Protein AF-A0A962THE6-F1 (afdb_monomer)

Mean predicted aligned error: 6.0 Å

Secondary structure (DSSP, 8-state):
-B--HHHHHHHHHH-TTS-EEE-GGG---SHHHHHHHHHHH-EEEEE--TT--HHHHHHHHTT-SSEEEEEEEE-----BTTB-HHHHHHHS--HHHHS-SS-GGGEEEEEETTEEEEEETTEEEEEEPTTPPPPP--GGG--EEETTEEEE-SS--TT-EE-GGGHHHHHHTT--EEEEPPP--

Radius of gyration: 19.05 Å; Cα contacts (8 Å, |Δi|>4): 333; chains: 1; bounding box: 46×36×48 Å

Foldseek 3Di:
DDQDVVVLQVCCVPPVVDAAEHELLVVDQALVSVVVSCVRRVHQAYEHAPPDDLVSVLRNLVRHNHAYEYAAAFFHDPDDSQWDPPLCVQPVDTCSVVVDSAPPVQWDWDQDPQAIFIGGNNHTFEGDDVPGDDADRGNQQGFDDDDPDGRHNPHTHRGPHHNVVCVVVCVVSRRDYYDYDDRRD

Nearest PDB structu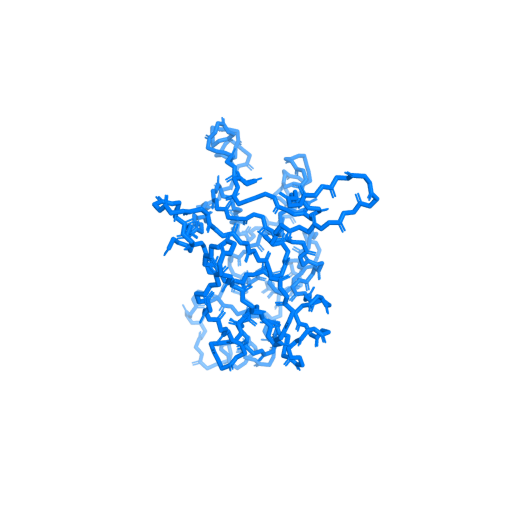res (foldseek):
  2isw-assembly1_B  TM=6.613E-01  e=1.482E-01  Giardia duodenalis
  2qiw-assembly1_B  TM=7.096E-01  e=2.651E-01  Corynebacterium glutamicum ATCC 13032
  4lsb-assembly1_A  TM=6.459E-01  e=6.139E-01  Burkholderia cenocepacia J2315
  5lhe-assembly1_A  TM=6.041E-01  e=9.650E-01  Thermococcus kodakarensis KOD1
  4aaj-assembly1_A  TM=6.117E-01  e=2.894E+00  Pyrococcus furiosus

Solvent-accessible surface area (backbone atoms only — not comparable to full-atom values): 10422 Å² total; per-residue (Å²): 111,47,54,56,66,69,60,38,44,51,42,39,73,77,38,71,84,58,83,35,26,38,30,41,59,50,50,50,85,44,28,68,54,48,47,48,45,25,74,74,36,56,34,48,29,38,34,45,56,94,84,62,51,72,70,54,51,36,56,28,46,79,60,37,95,47,38,37,27,41,73,32,33,26,64,66,70,93,47,60,65,40,43,36,68,68,27,29,70,56,66,73,40,31,34,69,82,68,74,37,65,56,51,72,90,40,52,46,79,43,85,47,102,86,30,43,31,30,20,39,56,80,43,74,22,38,74,34,55,92,90,53,86,74,59,68,54,38,78,59,56,19,34,41,73,55,96,91,48,68,72,37,60,82,73,34,56,85,74,65,33,73,41,64,87,46,43,68,57,43,51,71,58,58,48,72,44,70,42,72,46,73,76,69,106

Sequence (185 aa):
ILADPGLMQYAAQHHPQLRLHLSVQGSATSADAINFYREQFGVVRAVLPRVLSMEQVRRVIDRTPVEIEVFGFGSLCVMVEGRCALSSYVTGESPNTHGVCSPPKAVRWQETPKGLESRLNGVLIDRYAPGENAGYPTLCKGRFDVAEDTNYYAIEEPTSLNTLELLPELMKIGVRAVKIEGRQR

pLDDT: mean 88.3, std 10.56, range [41.31, 98.5]

Structure (mmCIF, N/CA/C/O backbone):
data_AF-A0A962THE6-F1
#
_entry.id   AF-A0A962THE6-F1
#
loop_
_atom_site.group_PDB
_atom_site.id
_atom_site.type_symbol
_atom_site.label_atom_id
_atom_site.label_alt_id
_atom_site.label_comp_id
_atom_site.label_asym_id
_atom_site.label_entity_id
_atom_site.label_seq_id
_atom_site.pdbx_PDB_ins_code
_atom_site.Cartn_x
_atom_site.Cartn_y
_atom_site.Cartn_z
_atom_site.occupancy
_atom_site.B_iso_or_equiv
_atom_site.auth_seq_id
_atom_site.auth_comp_id
_atom_site.auth_asym_id
_atom_site.auth_atom_id
_atom_site.pdbx_PDB_model_num
ATOM 1 N N . ILE A 1 1 ? -4.795 -9.230 8.479 1.00 93.38 1 ILE A N 1
ATOM 2 C CA . ILE A 1 1 ? -5.246 -8.086 7.648 1.00 93.38 1 ILE A CA 1
ATOM 3 C C . ILE A 1 1 ? -6.056 -8.675 6.502 1.00 93.38 1 ILE A C 1
ATOM 5 O O . ILE A 1 1 ? -5.524 -9.561 5.848 1.00 93.38 1 ILE A O 1
ATOM 9 N N . LEU A 1 2 ? -7.311 -8.269 6.308 1.00 94.69 2 LEU A N 1
ATOM 10 C CA . LEU A 1 2 ? -8.235 -8.858 5.328 1.00 94.69 2 LEU A CA 1
ATOM 11 C C . LEU A 1 2 ? -8.977 -7.764 4.549 1.00 94.69 2 LEU A C 1
ATOM 13 O O . LEU A 1 2 ? -9.111 -6.643 5.033 1.00 94.69 2 LEU A O 1
ATOM 17 N N . ALA A 1 3 ? -9.435 -8.095 3.343 1.00 91.38 3 ALA A N 1
ATOM 18 C CA . ALA A 1 3 ? -10.281 -7.232 2.510 1.00 91.38 3 ALA A CA 1
ATOM 19 C C . ALA A 1 3 ? -11.614 -7.905 2.155 1.00 91.38 3 ALA A C 1
ATOM 21 O O . ALA A 1 3 ? -12.630 -7.230 2.047 1.00 91.38 3 ALA A O 1
ATOM 22 N N . ASP A 1 4 ? -11.603 -9.232 1.992 1.00 91.88 4 ASP A N 1
ATOM 23 C CA . ASP A 1 4 ? -12.774 -10.016 1.612 1.00 91.88 4 ASP A CA 1
ATOM 24 C C . ASP A 1 4 ? -13.778 -10.145 2.779 1.00 91.88 4 ASP A C 1
ATOM 26 O O . ASP A 1 4 ? -13.403 -10.650 3.847 1.00 91.88 4 ASP A O 1
ATOM 30 N N . PRO A 1 5 ? -15.041 -9.707 2.612 1.00 94.25 5 PRO A N 1
ATOM 31 C CA . PRO A 1 5 ? -16.058 -9.795 3.660 1.00 94.25 5 PRO A CA 1
ATOM 32 C C . PRO A 1 5 ? -16.396 -11.225 4.092 1.00 94.25 5 PRO A C 1
ATOM 34 O O . PRO A 1 5 ? -16.688 -11.437 5.265 1.00 94.25 5 PRO A O 1
ATOM 37 N N . GLY A 1 6 ? -16.329 -12.206 3.186 1.00 96.12 6 GLY A N 1
ATOM 38 C CA . GLY A 1 6 ? -16.582 -13.611 3.510 1.00 96.12 6 GLY A CA 1
ATOM 39 C C . GLY A 1 6 ? -15.508 -14.176 4.438 1.00 96.12 6 GLY A C 1
ATOM 40 O O . GLY A 1 6 ? -15.823 -14.794 5.455 1.00 96.12 6 GLY A O 1
ATOM 41 N N . LEU A 1 7 ? -14.236 -13.882 4.159 1.00 95.44 7 LEU A N 1
ATOM 42 C CA . LEU A 1 7 ? -13.123 -14.234 5.045 1.00 95.44 7 LEU A CA 1
ATOM 43 C C . LEU A 1 7 ? -13.178 -13.477 6.373 1.00 95.44 7 LEU A C 1
ATOM 45 O O . LEU A 1 7 ? -12.873 -14.057 7.415 1.00 95.44 7 LEU A O 1
ATOM 49 N N . MET A 1 8 ? -13.573 -12.200 6.362 1.00 96.94 8 MET A N 1
ATOM 50 C CA . MET A 1 8 ? -13.763 -11.433 7.597 1.00 96.94 8 MET A CA 1
ATOM 51 C C . MET A 1 8 ? -14.886 -12.017 8.455 1.00 96.94 8 MET A C 1
ATOM 53 O O . MET A 1 8 ? -14.691 -12.192 9.655 1.00 96.94 8 MET A O 1
ATOM 57 N N . GLN A 1 9 ? -16.017 -12.387 7.852 1.00 97.56 9 GLN A N 1
ATOM 58 C CA . GLN A 1 9 ? -17.118 -13.051 8.547 1.00 97.56 9 GLN A CA 1
ATOM 59 C C . GLN A 1 9 ? -16.684 -14.401 9.123 1.00 97.56 9 GLN A C 1
ATOM 61 O O . GLN A 1 9 ? -16.912 -14.663 10.304 1.00 97.56 9 GLN A O 1
ATOM 66 N N . TYR A 1 10 ? -16.017 -15.234 8.320 1.00 98.12 10 TYR A N 1
ATOM 67 C CA . TYR A 1 10 ? -15.487 -16.517 8.774 1.00 98.12 10 TYR A CA 1
ATOM 68 C C . TYR A 1 10 ? -14.563 -16.337 9.984 1.00 98.12 10 TYR A C 1
ATOM 70 O O . TYR A 1 10 ? -14.734 -17.014 10.999 1.00 98.12 10 TYR A O 1
ATOM 78 N N . ALA A 1 11 ? -13.618 -15.395 9.900 1.00 97.88 11 ALA A N 1
ATOM 79 C CA . ALA A 1 11 ? -12.673 -15.119 10.971 1.00 97.88 11 ALA A CA 1
ATOM 80 C C . ALA A 1 11 ? -13.364 -14.586 12.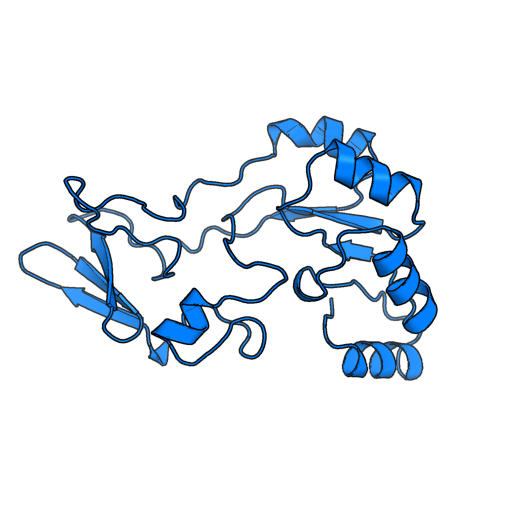233 1.00 97.88 11 ALA A C 1
ATOM 82 O O . ALA A 1 11 ? -13.037 -15.034 13.328 1.00 97.88 11 ALA A O 1
ATOM 83 N N . ALA A 1 12 ? -14.346 -13.695 12.090 1.00 96.81 12 ALA A N 1
ATOM 84 C CA . ALA A 1 12 ? -15.119 -13.174 13.215 1.00 96.81 12 ALA A CA 1
ATOM 85 C C . ALA A 1 12 ? -15.904 -14.281 13.945 1.00 96.81 12 ALA A C 1
ATOM 87 O O . ALA A 1 12 ? -15.995 -14.263 15.170 1.00 96.81 12 ALA A O 1
ATOM 88 N N . GLN A 1 13 ? -16.433 -15.266 13.210 1.00 97.50 13 GLN A N 1
ATOM 89 C CA . GLN A 1 13 ? -17.209 -16.377 13.773 1.00 97.50 13 GLN A CA 1
ATOM 90 C C . GLN A 1 13 ? -16.336 -17.466 14.413 1.00 97.50 13 GLN A C 1
ATOM 92 O O . GLN A 1 13 ? -16.666 -17.965 15.486 1.00 97.50 13 GLN A O 1
ATOM 97 N N . HIS A 1 14 ? -15.228 -17.841 13.769 1.00 98.12 14 HIS A N 1
ATOM 98 C CA . HIS A 1 14 ? -14.411 -18.991 14.184 1.00 98.12 14 HIS A CA 1
ATOM 99 C C . HIS A 1 14 ? -13.207 -18.599 15.047 1.00 98.12 14 HIS A C 1
ATOM 101 O O . HIS A 1 14 ? -12.672 -19.422 15.788 1.00 98.12 14 HIS A O 1
ATOM 107 N N . HIS A 1 15 ? -12.776 -17.340 14.971 1.00 97.31 15 HIS A N 1
ATOM 108 C CA . HIS A 1 15 ? -11.606 -16.822 15.673 1.00 97.31 15 HIS A CA 1
ATOM 109 C C . HIS A 1 15 ? -11.909 -15.455 16.316 1.00 97.31 15 HIS A C 1
ATOM 111 O O . HIS A 1 15 ? -11.250 -14.468 15.992 1.00 97.31 15 HIS A O 1
ATOM 117 N N . PRO A 1 16 ? -12.859 -15.362 17.267 1.00 94.12 16 PRO A N 1
ATOM 118 C CA . PRO A 1 16 ? -13.343 -14.082 17.805 1.00 94.12 16 PRO A CA 1
ATOM 119 C C . PRO A 1 16 ? -12.279 -13.255 18.548 1.00 94.12 16 PRO A C 1
ATOM 121 O O . PRO A 1 16 ? -12.450 -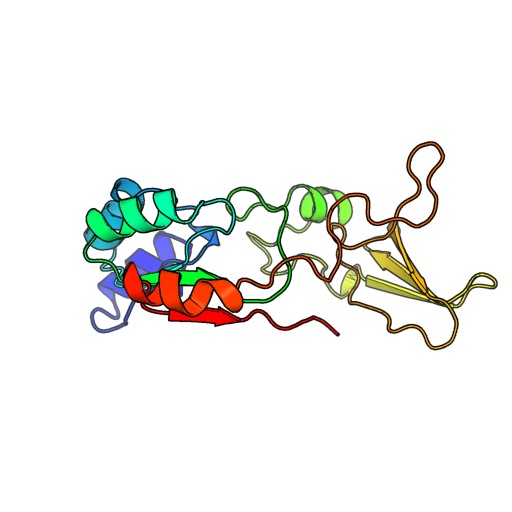12.058 18.749 1.00 94.12 16 PRO A O 1
ATOM 124 N N . GLN A 1 17 ? -11.173 -13.877 18.966 1.00 96.06 17 GLN A N 1
ATOM 125 C CA . GLN A 1 17 ? -10.043 -13.185 19.599 1.00 96.06 17 GLN A CA 1
ATOM 126 C C . GLN A 1 17 ? -9.015 -12.656 18.584 1.00 96.06 17 GLN A C 1
ATOM 128 O O . GLN A 1 17 ? -8.078 -11.948 18.960 1.00 96.06 17 GLN A O 1
ATOM 133 N N . LEU A 1 18 ? -9.151 -13.005 17.299 1.00 96.69 18 LEU A N 1
ATOM 134 C CA . LEU A 1 18 ? -8.242 -12.549 16.258 1.00 96.69 18 LEU A CA 1
ATOM 135 C C . LEU A 1 18 ? -8.411 -11.043 16.053 1.00 96.69 18 LEU A C 1
ATOM 137 O O . LEU A 1 18 ? -9.493 -10.554 15.737 1.00 96.69 18 LEU A O 1
ATOM 141 N N . ARG A 1 19 ? -7.313 -10.294 16.170 1.00 96.94 19 ARG A N 1
ATOM 142 C CA . ARG A 1 19 ? -7.303 -8.859 15.871 1.00 96.94 19 ARG A CA 1
ATOM 143 C C . ARG A 1 19 ? -7.441 -8.631 14.368 1.00 96.94 19 ARG A C 1
ATOM 145 O O . ARG A 1 19 ? -6.462 -8.675 13.621 1.00 96.94 19 ARG A O 1
ATOM 152 N N . LEU A 1 20 ? -8.666 -8.385 13.919 1.00 97.81 20 LEU A N 1
ATOM 153 C CA . LEU A 1 20 ? -8.965 -8.155 12.513 1.00 97.81 20 LEU A CA 1
ATOM 154 C C . LEU A 1 20 ? -8.612 -6.729 12.094 1.00 97.81 20 LEU A C 1
ATOM 156 O O . LEU A 1 20 ? -9.038 -5.745 12.694 1.00 97.81 20 LEU A O 1
ATOM 160 N N . HIS A 1 21 ? -7.792 -6.630 11.054 1.00 97.88 21 HIS A N 1
ATOM 161 C CA . HIS A 1 21 ? -7.348 -5.368 10.474 1.00 97.88 21 HIS A CA 1
ATOM 162 C C . HIS A 1 21 ? -7.880 -5.278 9.040 1.00 97.88 21 HIS A C 1
ATOM 164 O O . HIS A 1 21 ? -7.638 -6.199 8.252 1.00 97.88 21 HIS A O 1
ATOM 170 N N . LEU A 1 22 ? -8.552 -4.186 8.692 1.00 96.81 22 LEU A N 1
ATOM 171 C CA . LEU A 1 22 ? -9.046 -3.919 7.348 1.00 96.81 22 LEU A CA 1
ATOM 172 C C . LEU A 1 22 ? -7.894 -3.481 6.437 1.00 96.81 22 LEU A C 1
ATOM 174 O O . LEU A 1 22 ? -7.180 -2.518 6.720 1.00 96.81 22 LEU A O 1
ATOM 178 N N . SER A 1 23 ? -7.711 -4.221 5.347 1.00 93.19 23 SER A N 1
ATOM 179 C CA . SER A 1 23 ? -6.751 -3.922 4.286 1.00 93.19 23 SER A CA 1
ATOM 180 C C . SER A 1 23 ? -7.139 -2.645 3.547 1.00 93.19 23 SER A C 1
ATOM 182 O O . SER A 1 23 ? -8.320 -2.379 3.339 1.00 93.19 23 SER A O 1
ATOM 184 N N . VAL A 1 24 ? -6.142 -1.937 3.014 1.00 89.19 24 VAL A N 1
ATOM 185 C CA . VAL A 1 24 ? -6.349 -0.822 2.075 1.00 89.19 24 VAL A CA 1
ATOM 186 C C . VAL A 1 24 ? -7.177 -1.232 0.845 1.00 89.19 24 VAL A C 1
ATOM 188 O O . VAL A 1 24 ? -7.865 -0.404 0.259 1.00 89.19 24 VAL A O 1
ATOM 191 N N . GLN A 1 25 ? -7.168 -2.523 0.486 1.00 85.88 25 GLN A N 1
ATOM 192 C CA . GLN A 1 25 ? -7.996 -3.089 -0.588 1.00 85.88 25 GLN A CA 1
ATOM 193 C C . GLN A 1 25 ? -9.503 -3.087 -0.275 1.00 85.88 25 GLN A C 1
ATOM 195 O O . GLN A 1 25 ? -10.303 -3.251 -1.188 1.00 85.88 25 GLN A O 1
ATOM 200 N N . GLY A 1 26 ? -9.893 -2.911 0.992 1.00 88.50 26 GLY A N 1
ATOM 201 C CA . GLY A 1 26 ? -11.290 -2.723 1.392 1.00 88.50 26 GLY A CA 1
ATOM 202 C C . GLY A 1 26 ? -11.830 -1.320 1.093 1.00 88.50 26 GLY A C 1
ATOM 203 O O . GLY A 1 26 ? -13.025 -1.090 1.261 1.00 88.50 26 GLY A O 1
ATOM 204 N N . SER A 1 27 ? -10.966 -0.390 0.663 1.00 87.25 27 SER A N 1
ATOM 205 C CA . SER A 1 27 ? -11.330 0.932 0.124 1.00 87.25 27 SER A CA 1
ATOM 206 C C . SER A 1 27 ? -12.193 1.797 1.044 1.00 87.25 27 SER A C 1
ATOM 208 O O . SER A 1 27 ? -12.923 2.677 0.596 1.00 87.25 27 SER A O 1
ATOM 210 N N . ALA A 1 28 ? -12.082 1.582 2.355 1.00 92.25 28 ALA A N 1
ATOM 211 C CA . ALA A 1 28 ? -12.769 2.382 3.353 1.00 92.25 28 ALA A CA 1
ATOM 212 C C . ALA A 1 28 ? -12.022 3.707 3.575 1.00 92.25 28 ALA A C 1
ATOM 214 O O . ALA A 1 28 ? -10.967 3.749 4.206 1.00 92.25 28 ALA A O 1
ATOM 215 N N . THR A 1 29 ? -12.575 4.792 3.035 1.00 92.88 29 THR A N 1
ATOM 216 C CA . THR A 1 29 ? -12.012 6.154 3.110 1.00 92.88 29 THR A CA 1
ATOM 217 C C . THR A 1 29 ? -12.771 7.072 4.072 1.00 92.88 29 THR A C 1
ATOM 219 O O . THR A 1 29 ? -12.373 8.216 4.276 1.00 92.88 29 THR A O 1
ATOM 222 N N . SER A 1 30 ? -13.856 6.587 4.681 1.00 95.81 30 SER A N 1
ATOM 223 C CA . SER A 1 30 ? -14.681 7.337 5.629 1.00 95.81 30 SER A CA 1
ATOM 224 C C . SER A 1 30 ? -14.846 6.582 6.946 1.00 95.81 30 SER A C 1
ATOM 226 O O . SER A 1 30 ? -14.812 5.350 6.986 1.00 95.81 30 SER A O 1
ATOM 228 N N . ALA A 1 31 ? -15.072 7.328 8.029 1.00 97.56 31 ALA A N 1
ATOM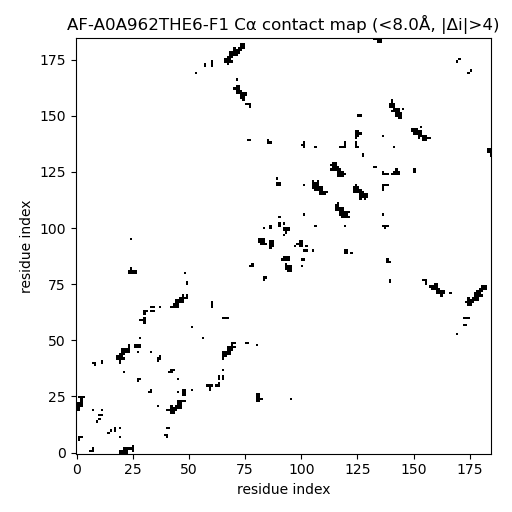 229 C CA . ALA A 1 31 ? -15.368 6.742 9.334 1.00 97.56 31 ALA A CA 1
ATOM 230 C C . ALA A 1 31 ? -16.620 5.854 9.294 1.00 97.56 31 ALA A C 1
ATOM 232 O O . ALA A 1 31 ? -16.636 4.810 9.933 1.00 97.56 31 ALA A O 1
ATOM 233 N N . ASP A 1 32 ? -17.631 6.222 8.503 1.00 97.94 32 ASP A N 1
ATOM 234 C CA . ASP A 1 32 ? -18.879 5.461 8.393 1.00 97.94 32 ASP A CA 1
ATOM 235 C C . ASP A 1 32 ? -18.629 4.073 7.773 1.00 97.94 32 ASP A C 1
ATOM 237 O O . ASP A 1 32 ? -19.100 3.065 8.297 1.00 97.94 32 ASP A O 1
ATOM 241 N N . ALA A 1 33 ? -17.795 3.992 6.728 1.00 96.62 33 ALA A N 1
ATOM 242 C CA . ALA A 1 33 ? -17.410 2.710 6.139 1.00 96.62 33 ALA A CA 1
ATOM 243 C C . ALA A 1 33 ? -16.563 1.868 7.108 1.00 96.62 33 ALA A C 1
ATOM 245 O O . ALA A 1 33 ? -16.762 0.663 7.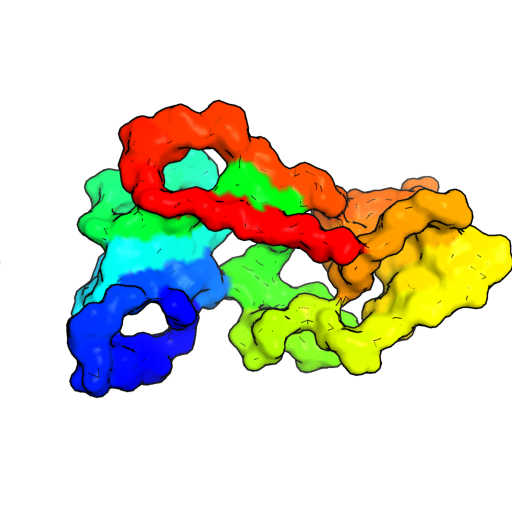232 1.00 96.62 33 ALA A O 1
ATOM 246 N N . ILE A 1 34 ? -15.634 2.494 7.834 1.00 98.06 34 ILE A N 1
ATOM 247 C CA . ILE A 1 34 ? -14.788 1.807 8.823 1.00 98.06 34 ILE A CA 1
ATOM 248 C C . ILE A 1 34 ? -15.627 1.273 9.993 1.00 98.06 34 ILE A C 1
ATOM 250 O O . ILE A 1 34 ? -15.438 0.131 10.416 1.00 98.06 34 ILE A O 1
ATOM 254 N N . ASN A 1 35 ? -16.579 2.066 10.488 1.00 98.44 35 ASN A N 1
ATOM 255 C CA . ASN A 1 35 ? -17.486 1.674 11.564 1.00 98.44 35 ASN A CA 1
ATOM 256 C C . ASN A 1 35 ? -18.391 0.514 11.136 1.00 98.44 35 ASN A C 1
ATOM 258 O O . ASN A 1 35 ? -18.579 -0.409 11.923 1.00 98.44 35 ASN A O 1
ATOM 262 N N . PHE A 1 36 ? -18.833 0.480 9.875 1.00 98.00 36 PHE A N 1
ATOM 263 C CA . PHE A 1 36 ? -19.522 -0.687 9.324 1.00 98.00 36 PHE A CA 1
ATOM 264 C C . PHE A 1 36 ? -18.669 -1.962 9.440 1.00 98.00 36 PHE A C 1
ATOM 266 O O . PHE A 1 36 ? -19.128 -2.962 9.988 1.00 98.00 36 PHE A O 1
ATOM 273 N N . TYR A 1 37 ? -17.399 -1.937 9.013 1.00 98.06 37 TYR A N 1
ATOM 274 C CA . TYR A 1 37 ? -16.520 -3.110 9.145 1.00 98.06 37 TYR A CA 1
ATOM 275 C C . TYR A 1 37 ? -16.259 -3.503 10.608 1.00 98.06 37 TYR A C 1
ATOM 277 O O . TYR A 1 37 ? -16.155 -4.692 10.925 1.00 98.06 37 TYR A O 1
ATOM 285 N N . ARG A 1 38 ? -16.173 -2.525 11.515 1.00 97.94 38 ARG A N 1
ATOM 286 C CA . ARG A 1 38 ? -16.090 -2.779 12.959 1.00 97.94 38 ARG A CA 1
ATOM 287 C C . ARG A 1 38 ? -17.335 -3.500 13.469 1.00 97.94 38 ARG A C 1
ATOM 289 O O . ARG A 1 38 ? -17.203 -4.486 14.182 1.00 97.94 38 ARG A O 1
ATOM 296 N N . GLU A 1 39 ? -18.520 -3.005 13.138 1.00 97.94 39 GLU A N 1
ATOM 297 C CA . GLU A 1 39 ? -19.793 -3.537 13.632 1.00 97.94 39 GLU A CA 1
ATOM 298 C C . GLU A 1 39 ? -20.093 -4.929 13.079 1.00 97.94 39 GLU A C 1
ATOM 300 O O . GLU A 1 39 ? -20.550 -5.793 13.821 1.00 97.94 39 GLU A O 1
ATOM 305 N N . GLN A 1 40 ? -19.801 -5.162 11.798 1.00 97.19 40 GLN A N 1
ATOM 306 C CA . GLN A 1 40 ? -20.105 -6.433 11.141 1.00 97.19 40 GLN A CA 1
ATOM 307 C C . GLN A 1 40 ? -19.069 -7.525 11.419 1.00 97.19 40 GLN A C 1
ATOM 309 O O . GLN A 1 40 ? -19.423 -8.701 11.486 1.00 97.19 40 GLN A O 1
ATOM 314 N N . PHE A 1 41 ? -17.792 -7.159 11.565 1.00 97.56 41 PHE A N 1
ATOM 315 C CA . PHE A 1 41 ? -16.700 -8.138 11.607 1.00 97.56 41 PHE A CA 1
ATOM 316 C C . PHE A 1 41 ? -15.752 -7.974 12.795 1.00 97.56 41 PHE A C 1
ATOM 318 O O . PHE A 1 41 ? -14.800 -8.737 12.912 1.00 97.56 41 PHE A O 1
ATOM 325 N N . GLY A 1 42 ? -15.951 -6.985 13.667 1.00 97.38 42 GLY A N 1
ATOM 326 C CA . GLY A 1 42 ? -15.044 -6.741 14.790 1.00 97.38 42 GLY A CA 1
ATOM 327 C C . GLY A 1 42 ? -13.677 -6.197 14.365 1.00 97.38 42 GLY A C 1
ATOM 328 O O . GLY A 1 42 ? -12.683 -6.431 15.051 1.00 97.38 42 GLY A O 1
ATOM 329 N N . VAL A 1 43 ? -13.595 -5.485 13.233 1.00 98.19 43 VAL A N 1
ATOM 330 C CA . VAL A 1 43 ? -12.351 -4.822 12.809 1.00 98.19 43 VAL A CA 1
ATOM 331 C C . VAL A 1 43 ? -11.874 -3.837 13.881 1.00 98.19 43 VAL A C 1
ATOM 333 O O . VAL A 1 43 ? -12.617 -2.954 14.309 1.00 98.19 43 VAL A O 1
ATOM 336 N N . VAL A 1 44 ? -10.605 -3.970 14.276 1.00 98.12 44 VAL A N 1
ATOM 337 C CA . VAL A 1 44 ? -9.954 -3.141 15.307 1.00 98.12 44 VAL A CA 1
ATOM 338 C C . VAL A 1 44 ? -8.942 -2.147 14.743 1.00 98.12 44 VAL A C 1
ATOM 340 O O . VAL A 1 44 ? -8.585 -1.194 15.431 1.00 98.12 44 VAL A O 1
ATOM 343 N N . ARG A 1 45 ? -8.496 -2.336 13.494 1.00 98.25 45 ARG A N 1
ATOM 344 C CA . ARG A 1 45 ? -7.609 -1.402 12.785 1.00 98.25 45 ARG A CA 1
ATOM 345 C C . ARG A 1 45 ? -7.971 -1.297 11.309 1.00 98.25 45 ARG A C 1
ATOM 347 O O . ARG A 1 45 ? -8.277 -2.316 10.703 1.00 98.25 45 ARG A O 1
ATOM 354 N N . ALA A 1 46 ? -7.862 -0.119 10.709 1.00 97.62 46 ALA A N 1
ATOM 355 C CA . ALA A 1 46 ? -8.014 0.079 9.271 1.00 97.62 46 ALA A CA 1
ATOM 356 C C . ALA A 1 46 ? -6.772 0.741 8.665 1.00 97.62 46 ALA A C 1
ATOM 358 O O . ALA A 1 46 ? -6.254 1.719 9.204 1.00 97.62 46 ALA A O 1
ATOM 359 N N . VAL A 1 47 ? -6.303 0.202 7.535 1.00 95.19 47 VAL A N 1
ATOM 360 C CA . VAL A 1 47 ? -5.226 0.803 6.737 1.00 95.19 47 VAL A CA 1
ATOM 361 C C . VAL A 1 47 ? -5.847 1.743 5.706 1.00 95.19 47 VAL A C 1
ATOM 363 O O . VAL A 1 47 ? -6.522 1.284 4.784 1.00 95.19 47 VAL A O 1
ATOM 366 N N . LEU A 1 48 ? -5.621 3.050 5.846 1.00 93.31 48 LEU A N 1
ATOM 367 C CA . LEU A 1 48 ? -6.201 4.042 4.942 1.00 93.31 48 LEU A CA 1
ATOM 368 C C . LEU A 1 48 ? -5.490 4.076 3.577 1.00 93.31 48 LEU A C 1
ATOM 370 O O . LEU A 1 48 ? -4.262 3.933 3.506 1.00 93.31 48 LEU A O 1
ATOM 374 N N . PRO A 1 49 ? -6.234 4.313 2.481 1.00 87.19 49 PRO A N 1
ATOM 375 C CA . PRO A 1 49 ? -5.645 4.601 1.178 1.00 87.19 49 PRO A CA 1
ATOM 376 C C . PRO A 1 49 ? -4.822 5.894 1.172 1.00 87.19 49 PRO A C 1
ATOM 378 O O . PRO A 1 49 ? -5.112 6.846 1.891 1.00 87.19 49 PRO A O 1
ATOM 381 N N . ARG A 1 50 ? -3.827 5.960 0.282 1.00 82.00 50 ARG A N 1
ATOM 382 C CA . ARG A 1 50 ? -2.879 7.089 0.148 1.00 82.00 50 ARG A CA 1
ATOM 383 C C . ARG A 1 50 ? -3.457 8.321 -0.562 1.00 82.00 50 ARG A C 1
ATOM 385 O O . ARG A 1 50 ? -2.708 9.207 -0.945 1.00 82.00 50 ARG A O 1
ATOM 392 N N . VAL A 1 51 ? -4.771 8.356 -0.771 1.00 82.19 51 VAL A N 1
ATOM 393 C CA . VAL A 1 51 ? -5.476 9.458 -1.449 1.00 82.19 51 VAL A CA 1
ATOM 394 C C . VAL A 1 51 ? -6.099 10.450 -0.463 1.00 82.19 51 VAL A C 1
ATOM 396 O O . VAL A 1 51 ? -6.667 11.452 -0.885 1.00 82.19 51 VAL A O 1
ATOM 399 N N . LEU A 1 52 ? -6.019 10.168 0.843 1.00 88.81 52 LEU A N 1
ATOM 400 C CA . LEU A 1 52 ? -6.531 11.050 1.886 1.00 88.81 52 LEU A CA 1
ATOM 401 C C . LEU A 1 52 ? -5.472 12.080 2.288 1.00 88.81 52 LEU A C 1
ATOM 403 O O . LEU A 1 52 ? -4.323 11.734 2.556 1.00 88.81 52 LEU A O 1
ATOM 407 N N . SER A 1 53 ? -5.889 13.339 2.402 1.00 91.75 53 SER A N 1
ATOM 408 C CA . SER A 1 53 ? -5.099 14.397 3.031 1.00 91.75 53 SER A CA 1
ATOM 409 C C . SER A 1 53 ? -5.045 14.232 4.554 1.00 91.75 53 SER A C 1
ATOM 411 O O . SER A 1 53 ? -5.895 13.570 5.152 1.00 91.75 53 SER A O 1
ATOM 413 N N . MET A 1 54 ? -4.088 14.897 5.208 1.00 92.00 54 MET A N 1
ATOM 414 C CA . MET A 1 54 ? -3.958 14.899 6.674 1.00 92.00 54 MET A CA 1
ATOM 415 C C . MET A 1 54 ? -5.253 15.303 7.393 1.00 92.00 54 MET A C 1
ATOM 417 O O . MET A 1 54 ? -5.661 14.657 8.356 1.00 92.00 54 MET A O 1
ATOM 421 N N . GLU A 1 55 ? -5.955 16.318 6.885 1.00 94.50 55 GLU A N 1
ATOM 422 C CA . GLU A 1 55 ? -7.235 16.760 7.448 1.00 94.50 55 GLU A CA 1
ATOM 423 C C . GLU A 1 55 ? -8.338 15.701 7.274 1.00 94.50 55 GLU A C 1
ATOM 425 O O . GLU A 1 55 ? -9.164 15.514 8.167 1.00 94.50 55 GLU A O 1
ATOM 430 N N . GLN A 1 56 ? -8.349 14.962 6.159 1.00 95.56 56 GLN A N 1
ATOM 431 C CA . GLN A 1 56 ? -9.280 13.843 5.976 1.00 95.56 56 GLN A CA 1
ATOM 432 C C . GLN A 1 56 ? -8.960 12.687 6.929 1.00 95.56 56 GLN A C 1
ATOM 434 O O . GLN A 1 56 ? -9.880 12.140 7.535 1.00 95.56 56 GLN A O 1
ATOM 439 N N . VAL A 1 57 ? -7.678 12.355 7.118 1.00 96.25 57 VAL A N 1
ATOM 440 C CA . VAL A 1 57 ? -7.242 11.342 8.095 1.00 96.25 57 VAL A CA 1
ATOM 441 C C . VAL A 1 57 ? -7.681 11.736 9.506 1.00 96.25 57 VAL A C 1
ATOM 443 O O . VAL A 1 57 ? -8.280 10.919 10.204 1.00 96.25 57 VAL A O 1
ATOM 446 N N . ARG A 1 58 ? -7.474 12.998 9.903 1.00 96.75 58 ARG A N 1
ATOM 447 C CA . ARG A 1 58 ? -7.917 13.523 11.203 1.00 96.75 58 ARG A CA 1
ATOM 448 C C . ARG A 1 58 ? -9.425 13.357 11.400 1.00 96.75 58 ARG A C 1
ATOM 450 O O . ARG A 1 58 ? -9.851 12.806 12.408 1.00 96.75 58 ARG A O 1
ATOM 457 N N . ARG A 1 59 ? -10.238 13.740 10.408 1.00 96.94 59 ARG A N 1
ATOM 458 C CA . ARG A 1 59 ? -11.707 13.582 10.462 1.00 96.94 59 ARG A CA 1
ATOM 459 C C . ARG A 1 59 ? -12.157 12.133 10.595 1.00 96.94 59 ARG A C 1
ATOM 461 O O . ARG A 1 59 ? -13.193 11.883 11.207 1.00 96.94 59 ARG A O 1
ATOM 468 N N . VAL A 1 60 ? -11.430 11.195 9.986 1.00 97.69 60 VAL A N 1
ATOM 469 C CA . VAL A 1 60 ? -11.703 9.766 10.154 1.00 97.69 60 VAL A CA 1
ATOM 470 C C . VAL A 1 60 ? -11.429 9.355 11.597 1.00 97.69 60 VAL A C 1
ATOM 472 O O . VAL A 1 60 ? -12.324 8.794 12.225 1.00 97.69 60 VAL A O 1
ATOM 475 N N . ILE A 1 61 ? -10.245 9.681 12.126 1.00 98.00 61 ILE A N 1
ATOM 476 C CA . ILE A 1 61 ? -9.836 9.341 13.499 1.00 98.00 61 ILE A CA 1
ATOM 477 C C . ILE A 1 61 ? -10.818 9.916 14.527 1.00 98.00 61 ILE A C 1
ATOM 479 O O . ILE A 1 61 ? -11.253 9.194 15.420 1.00 98.00 61 ILE A O 1
ATOM 483 N N . ASP A 1 62 ? -11.243 11.170 14.362 1.00 97.69 62 ASP A N 1
ATOM 484 C CA . ASP A 1 62 ? -12.178 11.843 15.276 1.00 97.69 62 ASP A CA 1
ATOM 485 C C . ASP A 1 62 ? -13.565 11.159 15.339 1.00 97.69 62 ASP A C 1
ATOM 487 O O . ASP A 1 62 ? -14.342 11.407 16.261 1.00 97.69 62 ASP A O 1
ATOM 491 N N . ARG A 1 63 ? -13.904 10.304 14.361 1.00 98.12 63 ARG A N 1
ATOM 492 C CA . ARG A 1 63 ? -15.239 9.702 14.185 1.00 98.12 63 ARG A CA 1
ATOM 493 C C . ARG A 1 63 ? -15.259 8.172 14.248 1.00 98.12 63 ARG A C 1
ATOM 495 O O . ARG A 1 63 ? -16.306 7.568 13.996 1.00 98.12 63 ARG A O 1
ATOM 502 N N . THR A 1 64 ? -14.142 7.523 14.570 1.00 98.00 64 THR A N 1
ATOM 503 C CA . THR A 1 64 ? -14.091 6.064 14.721 1.00 98.00 64 THR A CA 1
ATOM 504 C C . THR A 1 64 ? -13.221 5.645 15.905 1.00 98.00 64 THR A C 1
ATOM 506 O O . THR A 1 64 ? -12.142 6.197 16.102 1.00 98.00 64 THR A O 1
ATOM 509 N N . PRO A 1 65 ? -13.637 4.638 16.694 1.00 97.38 65 PRO A N 1
ATOM 510 C CA . PRO A 1 65 ? -12.766 4.039 17.702 1.00 97.38 65 PRO A CA 1
ATOM 511 C C . PRO A 1 65 ? -11.746 3.053 17.099 1.00 97.38 65 PRO A C 1
ATOM 513 O O . PRO A 1 65 ? -10.925 2.509 17.834 1.00 97.38 65 PRO A O 1
ATOM 516 N N . VAL A 1 66 ? -11.820 2.763 15.794 1.00 98.44 66 VAL A N 1
ATOM 517 C CA . VAL A 1 66 ? -10.909 1.845 15.098 1.00 98.44 66 VAL A CA 1
ATOM 518 C C . VAL A 1 66 ? -9.526 2.481 14.968 1.00 98.44 66 VAL A C 1
ATOM 520 O O . VAL A 1 66 ? -9.393 3.640 14.583 1.00 98.44 66 VAL A O 1
ATOM 523 N N . GLU A 1 67 ? -8.472 1.717 15.256 1.00 98.50 67 GLU A N 1
ATOM 524 C CA . GLU A 1 67 ? -7.099 2.186 15.083 1.00 98.50 67 GLU A CA 1
ATOM 525 C C . GLU A 1 67 ? -6.831 2.522 13.608 1.00 98.50 67 GLU A C 1
ATOM 527 O O . GLU A 1 67 ? -7.131 1.729 12.716 1.00 98.50 67 GLU A O 1
ATOM 532 N N . ILE A 1 68 ? -6.215 3.670 13.335 1.00 98.12 68 ILE A N 1
ATOM 533 C CA . ILE A 1 68 ? -5.871 4.067 11.968 1.00 98.12 68 ILE A CA 1
ATOM 534 C C . ILE A 1 68 ? -4.389 3.816 11.694 1.00 98.12 68 ILE A C 1
ATOM 536 O O . ILE A 1 68 ? -3.516 4.240 12.456 1.00 98.12 68 ILE A O 1
ATOM 540 N N . GLU A 1 69 ? -4.121 3.123 10.588 1.00 96.19 69 GLU A N 1
ATOM 541 C CA . GLU A 1 69 ? -2.797 2.906 10.009 1.00 96.19 69 GLU A CA 1
ATOM 542 C C . GLU A 1 69 ? -2.692 3.637 8.668 1.00 96.19 69 GLU A C 1
ATOM 544 O O . GLU A 1 69 ? -3.602 3.565 7.841 1.00 96.19 69 GLU A O 1
ATOM 549 N N . VAL A 1 70 ? -1.578 4.331 8.438 1.00 93.50 70 VAL A N 1
ATOM 550 C CA . VAL A 1 70 ? -1.306 5.050 7.180 1.00 93.50 70 VAL A CA 1
ATOM 551 C C . VAL A 1 70 ? 0.030 4.615 6.594 1.00 93.50 70 VAL A C 1
ATOM 553 O O . VAL A 1 70 ? 0.851 4.014 7.282 1.00 93.50 70 VAL A O 1
ATOM 556 N N . PHE A 1 71 ? 0.289 4.947 5.335 1.00 88.44 71 PHE A N 1
ATOM 557 C CA . PHE A 1 71 ? 1.594 4.713 4.721 1.00 88.44 71 PHE A CA 1
ATOM 558 C C . PHE A 1 71 ? 2.546 5.871 5.004 1.00 88.44 71 PHE A C 1
ATOM 560 O O . PHE A 1 71 ? 2.203 7.016 4.738 1.00 88.44 71 PHE A O 1
ATOM 567 N N . GLY A 1 72 ? 3.731 5.551 5.527 1.00 83.12 72 GLY A N 1
ATOM 568 C CA . GLY A 1 72 ? 4.767 6.533 5.865 1.00 83.12 72 GLY A CA 1
ATOM 569 C C . GLY A 1 72 ? 5.882 6.653 4.833 1.00 83.12 72 GLY A C 1
ATOM 570 O O . GLY A 1 72 ? 6.538 7.684 4.712 1.00 83.12 72 GLY A O 1
ATOM 571 N N . PHE A 1 73 ? 6.137 5.559 4.120 1.00 79.06 73 PHE A N 1
ATOM 572 C CA . PHE A 1 73 ? 7.233 5.448 3.172 1.00 79.06 73 PHE A CA 1
ATOM 573 C C . PHE A 1 73 ? 6.966 4.300 2.204 1.00 79.06 73 PHE A C 1
ATOM 575 O O . PHE A 1 73 ? 6.388 3.282 2.597 1.00 79.06 73 PHE A O 1
ATOM 582 N N . GLY A 1 74 ? 7.418 4.445 0.963 1.00 73.75 74 GLY A N 1
ATOM 583 C CA . GLY A 1 74 ? 7.371 3.393 -0.047 1.00 73.75 74 GLY A CA 1
ATOM 584 C C . GLY A 1 74 ? 6.925 3.920 -1.399 1.00 73.75 74 GLY A C 1
ATOM 585 O O . GLY A 1 74 ? 6.925 5.124 -1.634 1.00 73.75 74 GLY A O 1
ATOM 586 N N . SER A 1 75 ? 6.550 3.024 -2.305 1.00 64.12 75 SER A N 1
ATOM 587 C CA . SER A 1 75 ? 5.964 3.461 -3.569 1.00 64.12 75 SER A CA 1
ATOM 588 C C . SER A 1 75 ? 4.545 3.972 -3.370 1.00 64.12 75 SER A C 1
ATOM 590 O O . SER A 1 75 ? 3.764 3.358 -2.632 1.00 64.12 75 SER A O 1
ATOM 592 N N . LEU A 1 76 ? 4.186 5.042 -4.080 1.00 69.56 76 LEU A N 1
ATOM 593 C CA . LEU A 1 76 ? 2.782 5.336 -4.307 1.00 69.56 76 LEU A CA 1
ATOM 594 C C . LEU A 1 76 ? 2.187 4.193 -5.142 1.00 69.56 76 LEU A C 1
ATOM 596 O O . LEU A 1 76 ? 2.837 3.239 -5.574 1.00 69.56 76 LEU A O 1
ATOM 600 N N . CYS A 1 77 ? 0.871 4.183 -5.211 1.00 71.62 77 CYS A N 1
ATOM 601 C CA . CYS A 1 77 ? 0.210 3.290 -6.127 1.00 71.62 77 CYS A CA 1
ATOM 602 C C . CYS A 1 77 ? -0.928 4.070 -6.742 1.00 71.62 77 CYS A C 1
ATOM 604 O O . CYS A 1 77 ? -1.766 4.598 -6.016 1.00 71.62 77 CYS A O 1
ATOM 606 N N . VAL A 1 78 ? -0.976 4.101 -8.068 1.00 70.06 78 VAL A N 1
ATOM 607 C CA . VAL A 1 78 ? -2.081 4.703 -8.827 1.00 70.06 78 VAL A CA 1
ATOM 608 C C . VAL A 1 78 ? -3.342 3.829 -8.851 1.00 70.06 78 VAL A C 1
ATOM 610 O O . V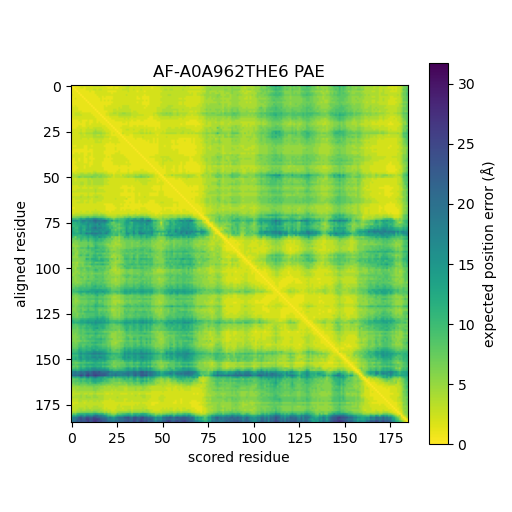AL A 1 78 ? -4.280 4.099 -9.595 1.00 70.06 78 VAL A O 1
ATOM 613 N N . MET A 1 79 ? -3.385 2.755 -8.055 1.00 69.25 79 MET A N 1
ATOM 614 C CA . MET A 1 79 ? -4.605 1.977 -7.863 1.00 69.25 79 MET A CA 1
ATOM 615 C C . MET A 1 79 ? -5.673 2.825 -7.185 1.00 69.25 79 MET A C 1
ATOM 617 O O . MET A 1 79 ? -5.496 3.290 -6.059 1.00 69.25 79 MET A O 1
ATOM 621 N N . VAL A 1 80 ? -6.824 2.930 -7.837 1.00 64.81 80 VAL A N 1
ATOM 622 C CA . VAL A 1 80 ? -8.027 3.474 -7.216 1.00 64.81 80 VAL A CA 1
ATOM 623 C C . VAL A 1 80 ? -8.706 2.332 -6.476 1.00 64.81 80 VAL A C 1
ATOM 625 O O . VAL A 1 80 ? -9.033 1.307 -7.074 1.00 64.81 80 VAL A O 1
ATOM 628 N N . GLU A 1 81 ? -8.883 2.488 -5.164 1.00 63.03 81 GLU A N 1
ATOM 629 C CA . GLU A 1 81 ? -9.701 1.574 -4.355 1.00 63.03 81 GLU A CA 1
ATOM 630 C C . GLU A 1 81 ? -9.270 0.097 -4.454 1.00 63.03 81 GLU A C 1
ATOM 632 O O . GLU A 1 81 ? -10.086 -0.821 -4.575 1.00 63.03 81 GLU A O 1
ATOM 637 N N . GLY A 1 82 ? -7.956 -0.140 -4.454 1.00 59.31 82 GLY A N 1
ATOM 638 C CA . GLY A 1 82 ? -7.387 -1.483 -4.531 1.00 59.31 82 GLY A CA 1
ATOM 639 C C . GLY A 1 82 ? -7.483 -2.134 -5.911 1.00 59.31 82 GLY A C 1
ATOM 640 O O . GLY A 1 82 ? -7.067 -3.279 -6.044 1.00 59.31 82 GLY A O 1
ATOM 641 N N . ARG A 1 83 ? -7.989 -1.439 -6.939 1.00 68.69 83 ARG A N 1
ATOM 642 C CA . ARG A 1 83 ? -8.139 -1.954 -8.307 1.00 68.69 83 ARG A CA 1
ATOM 643 C C . ARG A 1 83 ? -7.082 -1.341 -9.223 1.00 68.69 83 ARG A C 1
ATOM 645 O O . ARG A 1 83 ? -7.000 -0.124 -9.374 1.00 68.69 83 ARG A O 1
ATOM 652 N N . CYS A 1 84 ? -6.282 -2.188 -9.872 1.00 79.69 84 CYS A N 1
ATOM 653 C CA . CYS A 1 84 ? -5.325 -1.756 -10.889 1.00 79.69 84 CYS A CA 1
ATOM 654 C C . CYS A 1 84 ? -5.843 -2.114 -12.282 1.00 79.69 84 CYS A C 1
ATOM 656 O O . CYS A 1 84 ? -5.659 -3.241 -12.749 1.00 79.69 84 CYS A O 1
ATOM 658 N N . ALA A 1 85 ? -6.460 -1.149 -12.966 1.00 82.06 85 ALA A N 1
ATOM 659 C CA . ALA A 1 85 ? -6.862 -1.330 -14.363 1.00 82.06 85 ALA A CA 1
ATOM 660 C C . ALA A 1 85 ? -5.644 -1.548 -15.278 1.00 82.06 85 ALA A C 1
ATOM 662 O O . ALA A 1 85 ? -5.695 -2.354 -16.197 1.00 82.06 85 ALA A O 1
ATOM 663 N N . LEU A 1 86 ? -4.525 -0.893 -14.961 1.00 85.44 86 LEU A N 1
ATOM 664 C CA . LEU A 1 86 ? -3.248 -1.000 -15.666 1.00 85.44 86 LEU A CA 1
ATOM 665 C C . LEU A 1 86 ? -2.695 -2.434 -15.687 1.00 85.44 86 LEU A C 1
ATOM 667 O O . LEU A 1 86 ? -2.416 -2.984 -16.749 1.00 85.44 86 LEU A O 1
ATOM 671 N N . SER A 1 87 ? -2.578 -3.056 -14.513 1.00 85.38 87 SER A N 1
ATOM 672 C CA . SER A 1 87 ? -2.111 -4.441 -14.381 1.00 85.38 87 SER A CA 1
ATOM 673 C C . SER A 1 87 ? -3.078 -5.426 -15.044 1.00 85.38 87 SER A C 1
ATOM 675 O O . SER A 1 87 ? -2.638 -6.289 -15.804 1.00 85.38 87 SER A O 1
ATOM 677 N N . SER A 1 88 ? -4.389 -5.220 -14.861 1.00 87.88 88 SER A N 1
ATOM 678 C CA . SER A 1 88 ? -5.428 -6.039 -15.501 1.00 87.88 88 SER A CA 1
ATOM 679 C C . SER A 1 88 ? -5.339 -5.984 -17.026 1.00 87.88 88 SER A C 1
ATOM 681 O O . SER A 1 88 ? -5.410 -7.014 -17.686 1.00 87.88 88 SER A O 1
ATOM 683 N N . TYR A 1 89 ? -5.149 -4.786 -17.584 1.00 88.25 89 TYR A N 1
ATOM 684 C CA . TYR A 1 89 ? -5.027 -4.570 -19.022 1.00 88.25 89 TYR A CA 1
ATOM 685 C C . TYR A 1 89 ? -3.776 -5.240 -19.593 1.00 88.25 89 TYR A C 1
ATOM 687 O O . TYR A 1 89 ? -3.855 -5.948 -20.592 1.00 88.25 89 TYR A O 1
ATOM 695 N N . VAL A 1 90 ? -2.620 -5.045 -18.948 1.00 90.56 90 VAL A N 1
ATOM 696 C CA . VAL A 1 90 ? -1.352 -5.558 -19.477 1.00 90.56 90 VAL A CA 1
ATOM 697 C C . VAL A 1 90 ? -1.187 -7.047 -19.232 1.00 90.56 90 VAL A C 1
ATOM 699 O O . VAL A 1 90 ? -0.656 -7.728 -20.094 1.00 90.56 90 VAL A O 1
ATOM 702 N N . THR A 1 91 ? -1.603 -7.577 -18.085 1.00 90.25 91 THR A N 1
ATOM 703 C CA . THR A 1 91 ? -1.250 -8.947 -17.669 1.00 90.25 91 THR A CA 1
ATOM 704 C C . THR A 1 91 ? -2.433 -9.909 -17.636 1.00 90.25 91 THR A C 1
ATOM 706 O O . THR A 1 91 ? -2.225 -11.112 -17.496 1.00 90.25 91 THR A O 1
ATOM 709 N N . GLY A 1 92 ? -3.664 -9.401 -17.747 1.00 87.88 92 GLY A N 1
ATOM 710 C CA . GLY A 1 92 ? -4.886 -10.172 -17.504 1.00 87.88 92 GLY A CA 1
ATOM 711 C C . GLY A 1 92 ? -5.131 -10.488 -16.024 1.00 87.88 92 GLY A C 1
ATOM 712 O O . GLY A 1 92 ? -6.180 -11.028 -15.682 1.00 87.88 92 GLY A O 1
ATOM 713 N N . GLU A 1 93 ? -4.197 -10.136 -15.139 1.00 86.44 93 GLU A N 1
ATOM 714 C CA . GLU A 1 93 ? -4.281 -10.373 -13.704 1.00 86.44 93 GLU A CA 1
ATOM 715 C C . GLU A 1 93 ? -4.382 -9.042 -12.975 1.00 86.44 93 GLU A C 1
ATOM 717 O O . GLU A 1 93 ? -3.638 -8.103 -13.240 1.00 86.44 93 GLU A O 1
ATOM 722 N N . SER A 1 94 ? -5.328 -8.955 -12.047 1.00 82.00 94 SER A N 1
ATOM 723 C CA . SER A 1 94 ? -5.485 -7.770 -11.218 1.00 82.00 94 SER A CA 1
ATOM 724 C C . SER A 1 94 ? -4.912 -8.027 -9.824 1.00 82.00 94 SER A C 1
ATOM 726 O O . SER A 1 94 ? -5.240 -9.049 -9.210 1.00 82.00 94 SER A O 1
ATOM 728 N N . PRO A 1 95 ? -4.144 -7.091 -9.242 1.00 78.06 95 PRO A N 1
ATOM 729 C CA . PRO A 1 95 ? -3.593 -7.236 -7.897 1.00 78.06 95 PRO A CA 1
ATOM 730 C C . PRO A 1 95 ? -4.667 -7.380 -6.811 1.00 78.06 95 PRO A C 1
ATOM 732 O O . PRO A 1 95 ? -4.383 -7.929 -5.750 1.00 78.06 95 PRO A O 1
ATOM 735 N N . ASN A 1 96 ? -5.908 -6.945 -7.056 1.00 73.50 96 ASN A N 1
ATOM 736 C CA . ASN A 1 96 ? -7.020 -7.157 -6.118 1.00 73.50 96 ASN A CA 1
ATOM 737 C C . ASN A 1 96 ? -7.427 -8.628 -5.952 1.00 73.50 96 ASN A C 1
ATOM 739 O O . ASN A 1 96 ? -7.970 -8.988 -4.916 1.00 73.50 96 ASN A O 1
ATOM 743 N N . THR A 1 97 ? -7.194 -9.455 -6.968 1.00 76.44 97 THR A N 1
ATOM 744 C CA . THR A 1 97 ? -7.657 -10.849 -7.047 1.00 76.44 97 THR A CA 1
ATOM 745 C C . THR A 1 97 ? -6.487 -11.820 -7.027 1.00 76.44 97 THR A C 1
ATOM 747 O O . THR A 1 97 ? -6.604 -12.904 -6.471 1.00 76.44 97 TH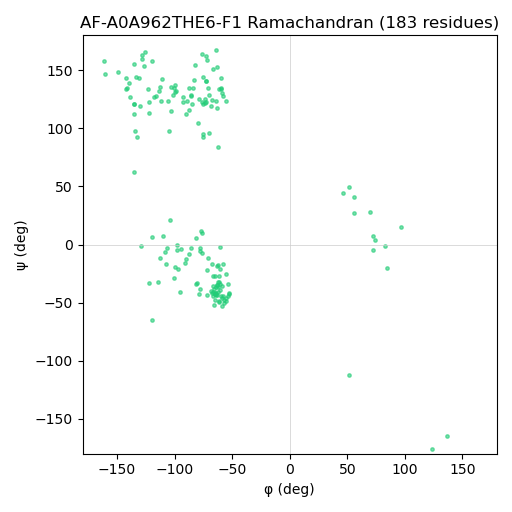R A O 1
ATOM 750 N N . HIS A 1 98 ? -5.347 -11.412 -7.584 1.00 82.06 98 HIS A N 1
ATOM 751 C CA . HIS A 1 98 ? -4.151 -12.241 -7.724 1.00 82.06 98 HIS A CA 1
ATOM 752 C C . HIS A 1 98 ? -3.016 -11.807 -6.784 1.00 82.06 98 HIS A C 1
ATOM 754 O O . HIS A 1 98 ? -1.994 -12.480 -6.696 1.00 82.06 98 HIS A O 1
ATOM 760 N N . GLY A 1 99 ? -3.172 -10.684 -6.070 1.00 78.88 99 GLY A N 1
ATOM 761 C CA . GLY A 1 99 ? -2.209 -10.217 -5.067 1.00 78.88 99 GLY A CA 1
ATOM 762 C C . GLY A 1 99 ? -0.893 -9.672 -5.631 1.00 78.88 99 GLY A C 1
ATOM 763 O O . GLY A 1 99 ? 0.021 -9.389 -4.860 1.00 78.88 99 GLY A O 1
ATOM 764 N N . VAL A 1 100 ? -0.774 -9.513 -6.953 1.00 81.44 100 VAL A N 1
ATOM 765 C CA . VAL A 1 100 ? 0.461 -9.082 -7.617 1.00 81.44 100 VAL A CA 1
ATOM 766 C C . VAL A 1 100 ? 0.164 -8.130 -8.779 1.00 81.44 100 VAL A C 1
ATOM 768 O O . VAL A 1 100 ? -0.742 -8.368 -9.569 1.00 81.44 100 VAL A O 1
ATOM 771 N N . CYS A 1 101 ? 0.914 -7.025 -8.871 1.00 82.12 101 CYS A N 1
ATOM 772 C CA . CYS A 1 101 ? 0.767 -6.044 -9.960 1.00 82.12 101 CYS A CA 1
ATOM 773 C C . CYS A 1 101 ? 1.472 -6.485 -11.250 1.00 82.12 101 CYS A C 1
ATOM 775 O O . CYS A 1 101 ? 1.024 -6.178 -12.351 1.00 82.12 101 CYS A O 1
ATOM 777 N N . SER A 1 102 ? 2.586 -7.193 -11.101 1.00 89.00 102 SER A N 1
ATOM 778 C CA . SER A 1 102 ? 3.399 -7.692 -12.202 1.00 89.00 102 SER A CA 1
ATOM 779 C C . SER A 1 102 ? 3.713 -9.154 -11.924 1.00 89.00 102 SER A C 1
ATOM 781 O O . SER A 1 102 ? 4.650 -9.440 -11.184 1.00 89.00 102 SER A O 1
ATOM 783 N N . PRO A 1 103 ? 2.896 -10.096 -12.418 1.00 90.50 103 PRO A N 1
ATOM 784 C CA . PRO A 1 103 ? 3.113 -11.514 -12.176 1.00 90.50 103 PRO A CA 1
ATOM 785 C C . PRO A 1 103 ? 4.482 -11.938 -12.734 1.00 90.50 103 PRO A C 1
ATOM 787 O O . PRO A 1 103 ? 4.766 -11.633 -13.896 1.00 90.50 103 PRO A O 1
ATOM 790 N N . PRO A 1 104 ? 5.315 -12.702 -11.998 1.00 91.19 104 PRO A N 1
ATOM 791 C CA . PRO A 1 104 ? 6.640 -13.109 -12.478 1.00 91.19 104 PRO A CA 1
ATOM 792 C C . PRO A 1 104 ? 6.618 -13.799 -13.848 1.00 91.19 104 PRO A C 1
ATOM 794 O O . PRO A 1 104 ? 7.507 -13.588 -14.668 1.00 91.19 104 PRO A O 1
ATOM 797 N N . LYS A 1 105 ? 5.557 -14.561 -14.146 1.00 93.19 105 LYS A N 1
ATOM 798 C CA . LYS A 1 105 ? 5.369 -15.224 -15.447 1.00 93.19 105 LYS A CA 1
ATOM 799 C C . LYS A 1 105 ? 5.264 -14.255 -16.631 1.00 93.19 105 LYS A C 1
ATOM 801 O O . LYS A 1 105 ? 5.628 -14.634 -17.744 1.00 93.19 105 LYS A O 1
ATOM 806 N N . ALA A 1 106 ? 4.802 -13.026 -16.397 1.00 93.94 106 ALA A N 1
ATOM 807 C CA . ALA A 1 106 ? 4.670 -11.973 -17.401 1.00 93.94 106 ALA A CA 1
ATOM 808 C C . ALA A 1 106 ? 5.931 -11.098 -17.512 1.00 93.94 106 ALA A C 1
ATOM 810 O O . ALA A 1 106 ? 6.057 -10.338 -18.469 1.00 93.94 106 ALA A O 1
ATOM 811 N N . VAL A 1 107 ? 6.870 -11.201 -16.568 1.00 94.94 107 VAL A N 1
ATOM 812 C CA . VAL A 1 107 ? 8.085 -10.380 -16.539 1.00 94.94 107 VAL A CA 1
ATOM 813 C C . VAL A 1 107 ? 9.173 -10.972 -17.434 1.00 94.94 107 VAL A C 1
ATOM 815 O O . VAL A 1 107 ? 9.436 -12.176 -17.406 1.00 94.94 107 VAL A O 1
ATOM 818 N N . ARG A 1 108 ? 9.828 -10.128 -18.234 1.00 95.88 108 ARG A N 1
ATOM 819 C CA . ARG A 1 108 ? 11.011 -10.486 -19.027 1.00 95.88 108 ARG A CA 1
ATOM 820 C C . ARG A 1 108 ? 12.090 -9.420 -18.885 1.00 95.88 108 ARG A C 1
ATOM 822 O O . ARG A 1 108 ? 11.787 -8.233 -18.843 1.00 95.88 108 ARG A O 1
ATOM 829 N N . TRP A 1 109 ? 13.331 -9.882 -18.876 1.00 94.50 109 TRP A N 1
ATOM 830 C CA . TRP A 1 109 ? 14.543 -9.072 -18.889 1.00 94.50 109 TRP A CA 1
ATOM 831 C C . TRP A 1 109 ? 15.304 -9.409 -20.165 1.00 94.50 109 TRP A C 1
ATOM 833 O O . TRP A 1 109 ? 15.483 -10.592 -20.463 1.00 94.50 109 TRP A O 1
ATOM 843 N N . GLN A 1 110 ? 15.666 -8.404 -20.956 1.00 95.12 110 GLN A N 1
ATOM 844 C CA . GLN A 1 110 ? 16.276 -8.605 -22.270 1.00 95.12 110 GLN A CA 1
ATOM 845 C C . GLN A 1 110 ? 17.460 -7.663 -22.447 1.00 95.12 110 GLN A C 1
ATOM 847 O O . GLN A 1 110 ? 17.297 -6.447 -22.411 1.00 95.12 110 GLN A O 1
ATOM 852 N N . GLU A 1 111 ? 18.643 -8.226 -22.671 1.00 94.12 111 GLU A N 1
ATOM 853 C CA . GLU A 1 111 ? 19.812 -7.446 -23.070 1.00 94.12 111 GLU A CA 1
ATOM 854 C C . GLU A 1 111 ? 19.660 -7.017 -24.530 1.00 94.12 111 GLU A C 1
ATOM 856 O O . GLU A 1 111 ? 19.445 -7.847 -25.419 1.00 94.12 111 GLU A O 1
ATOM 861 N N . THR A 1 112 ? 19.761 -5.716 -24.786 1.00 91.62 112 THR A N 1
ATOM 862 C CA . THR A 1 112 ? 19.674 -5.144 -26.133 1.00 91.62 112 THR A CA 1
ATOM 863 C C . THR A 1 112 ? 20.868 -4.228 -26.397 1.00 91.62 112 THR A C 1
ATOM 865 O O . THR A 1 112 ? 21.494 -3.748 -25.451 1.00 91.62 112 THR A O 1
ATOM 868 N N . PRO A 1 113 ? 21.165 -3.871 -27.662 1.00 90.88 113 PRO A N 1
ATOM 869 C CA . PRO A 1 113 ? 22.204 -2.882 -27.965 1.00 90.88 113 PRO A CA 1
ATOM 870 C C . PRO A 1 113 ? 21.980 -1.504 -27.321 1.00 90.88 113 PRO A C 1
ATOM 872 O O . PRO A 1 113 ? 22.905 -0.700 -27.274 1.00 90.88 113 PRO A O 1
ATOM 875 N N . LYS A 1 114 ? 20.759 -1.207 -26.854 1.00 86.38 114 LYS A N 1
ATOM 876 C CA . LYS A 1 114 ? 20.412 0.056 -26.191 1.00 86.38 114 LYS A CA 1
ATOM 877 C C . LYS A 1 114 ? 20.500 -0.024 -24.656 1.00 86.38 114 LYS A C 1
ATOM 879 O O . LYS A 1 114 ? 20.288 0.996 -24.009 1.00 86.38 114 LYS A O 1
ATOM 884 N N . GLY A 1 115 ? 20.784 -1.197 -24.084 1.00 91.38 115 GLY A N 1
ATOM 885 C CA . GLY A 1 115 ? 20.786 -1.461 -22.640 1.00 91.38 115 GLY A CA 1
ATOM 886 C C . GLY A 1 115 ? 19.850 -2.606 -22.239 1.00 91.38 115 GLY A C 1
ATOM 887 O O . GLY A 1 115 ? 19.229 -3.247 -23.096 1.00 91.38 115 GLY A O 1
ATOM 888 N N . LEU A 1 116 ? 19.738 -2.839 -20.930 1.00 94.00 116 LEU A N 1
ATOM 889 C CA . LEU A 1 116 ? 18.847 -3.849 -20.359 1.00 94.00 116 LEU A CA 1
ATOM 890 C C . LEU A 1 116 ? 17.402 -3.348 -20.422 1.00 94.00 116 LEU A C 1
ATOM 892 O O . LEU A 1 116 ? 17.070 -2.327 -19.828 1.00 94.00 116 LEU A O 1
ATOM 896 N N . GLU A 1 117 ? 16.525 -4.074 -21.103 1.00 94.62 117 GLU A N 1
ATOM 897 C CA . GLU A 1 117 ? 15.096 -3.776 -21.154 1.00 94.62 117 GLU A CA 1
ATOM 898 C C . GLU A 1 117 ? 14.317 -4.650 -20.173 1.00 94.62 117 GLU A C 1
ATOM 900 O O . GLU A 1 117 ? 14.456 -5.879 -20.165 1.00 94.62 117 GLU A O 1
ATOM 905 N N . SER A 1 118 ? 13.438 -4.024 -19.391 1.00 94.31 118 SER A N 1
ATOM 906 C CA . SER A 1 118 ? 12.427 -4.728 -18.614 1.00 94.31 118 SER A CA 1
ATOM 907 C C . SER A 1 118 ? 11.078 -4.675 -19.311 1.00 94.31 118 SER A C 1
ATOM 909 O O . SER A 1 118 ? 10.641 -3.643 -19.825 1.00 94.31 118 SER A O 1
ATOM 911 N N . ARG A 1 119 ? 10.406 -5.823 -19.366 1.00 94.50 119 ARG A N 1
ATOM 912 C CA . ARG A 1 119 ? 9.128 -5.970 -20.057 1.00 94.50 119 ARG A CA 1
ATOM 913 C C . ARG A 1 119 ? 8.103 -6.661 -19.182 1.00 94.50 119 ARG A C 1
ATOM 915 O O . ARG A 1 119 ? 8.424 -7.616 -18.475 1.00 94.50 119 ARG A O 1
ATOM 922 N N . LEU A 1 120 ? 6.858 -6.215 -19.298 1.00 93.88 120 LEU A N 1
ATOM 923 C CA . LEU A 1 120 ? 5.696 -6.816 -18.657 1.00 93.88 120 LEU A CA 1
ATOM 924 C C . LEU A 1 120 ? 4.688 -7.209 -19.733 1.00 93.88 120 LEU A C 1
ATOM 926 O O . LEU A 1 120 ? 4.149 -6.359 -20.432 1.00 93.88 120 LEU A O 1
ATOM 930 N N . ASN A 1 121 ? 4.474 -8.512 -19.891 1.00 94.50 121 ASN A N 1
ATOM 931 C CA . ASN A 1 121 ? 3.651 -9.104 -20.945 1.00 94.50 121 ASN A CA 1
ATOM 932 C C . ASN A 1 121 ? 3.940 -8.522 -22.347 1.00 94.50 121 ASN A C 1
ATOM 934 O O . ASN A 1 121 ? 3.040 -8.160 -23.097 1.00 94.50 121 ASN A O 1
ATOM 938 N N . GLY A 1 122 ? 5.226 -8.370 -22.678 1.00 92.69 122 GLY A N 1
ATOM 939 C CA . GLY A 1 122 ? 5.688 -7.817 -23.957 1.00 92.69 122 GLY A CA 1
ATOM 940 C C . GLY A 1 122 ? 5.765 -6.287 -24.019 1.00 92.69 122 GLY A C 1
ATOM 941 O O . GLY A 1 122 ? 6.539 -5.766 -24.825 1.00 92.69 122 GLY A O 1
ATOM 942 N N . VAL A 1 123 ? 5.068 -5.566 -23.137 1.00 92.94 123 VAL A N 1
ATOM 943 C CA . VAL A 1 123 ? 5.145 -4.100 -23.033 1.00 92.94 123 VAL A CA 1
ATOM 944 C C . VAL A 1 123 ? 6.502 -3.701 -22.459 1.00 92.94 123 VAL A C 1
ATOM 946 O O . VAL A 1 123 ? 6.909 -4.241 -21.431 1.00 92.94 123 VAL A O 1
ATOM 949 N N . LEU A 1 124 ? 7.208 -2.778 -23.119 1.00 93.69 124 LEU A N 1
ATOM 950 C CA . LEU A 1 124 ? 8.436 -2.182 -22.588 1.00 93.69 124 LEU A CA 1
ATOM 951 C C . LEU A 1 124 ? 8.081 -1.305 -21.386 1.00 93.69 124 LEU A C 1
ATOM 953 O O . LEU A 1 124 ? 7.290 -0.377 -21.522 1.00 93.69 124 LEU A O 1
ATOM 957 N N . ILE A 1 125 ? 8.631 -1.647 -20.223 1.00 92.50 125 ILE A N 1
ATOM 958 C CA . ILE A 1 125 ? 8.428 -0.908 -18.974 1.00 92.50 125 ILE A CA 1
ATOM 959 C C . ILE A 1 125 ? 9.566 0.072 -18.755 1.00 92.50 125 ILE A C 1
ATOM 961 O O . ILE A 1 125 ? 9.329 1.183 -18.297 1.00 92.50 125 ILE A O 1
ATOM 965 N N . ASP A 1 126 ? 10.796 -0.345 -19.041 1.00 92.06 126 ASP A N 1
ATOM 966 C CA . ASP A 1 126 ? 11.967 0.474 -18.778 1.00 92.06 126 ASP A CA 1
ATOM 967 C C . ASP A 1 126 ? 13.181 -0.010 -19.588 1.00 92.06 126 ASP A C 1
ATOM 969 O O . ASP A 1 126 ? 13.247 -1.177 -19.995 1.00 92.06 126 ASP A O 1
ATOM 973 N N . ARG A 1 127 ? 14.156 0.879 -19.791 1.00 92.06 127 ARG A N 1
ATOM 974 C CA . ARG A 1 127 ? 15.473 0.582 -20.349 1.00 92.06 127 ARG A CA 1
ATOM 975 C C . ARG A 1 127 ? 16.569 1.179 -19.470 1.00 92.06 127 ARG A C 1
ATOM 977 O O . ARG A 1 127 ? 16.658 2.394 -19.339 1.00 92.06 127 ARG A O 1
ATOM 984 N N . TYR A 1 128 ? 17.433 0.320 -18.943 1.00 90.50 128 TYR A N 1
ATOM 985 C CA . TYR A 1 128 ? 18.494 0.679 -18.007 1.00 90.50 128 TYR A CA 1
ATOM 986 C C . TYR A 1 128 ? 19.850 0.817 -18.702 1.00 90.50 128 TYR A C 1
ATOM 988 O O . TYR A 1 128 ? 20.230 -0.017 -19.533 1.00 90.50 128 TYR A O 1
ATOM 996 N N . ALA A 1 129 ? 20.596 1.854 -18.329 1.00 89.06 129 ALA A N 1
ATOM 997 C CA . ALA A 1 129 ? 21.988 2.024 -18.724 1.00 89.06 129 ALA A CA 1
ATOM 998 C C . ALA A 1 129 ? 22.908 1.022 -17.989 1.00 89.06 129 ALA A C 1
ATOM 1000 O O . ALA A 1 129 ? 22.558 0.526 -16.914 1.00 89.06 129 ALA A O 1
ATOM 1001 N N . PRO A 1 130 ? 24.113 0.728 -18.515 1.00 85.62 130 PRO A N 1
ATOM 1002 C CA . PRO A 1 130 ? 25.072 -0.132 -17.826 1.00 85.62 130 PRO A CA 1
ATOM 1003 C C . PRO A 1 130 ? 25.384 0.377 -16.409 1.00 85.62 130 PRO A C 1
ATOM 1005 O O . PRO A 1 130 ? 25.822 1.512 -16.235 1.00 85.62 130 PRO A O 1
ATOM 1008 N N . GLY A 1 131 ? 25.166 -0.468 -15.398 1.00 83.56 131 GLY A N 1
ATOM 1009 C CA . GLY A 1 131 ? 25.386 -0.130 -13.985 1.00 83.56 131 GLY A CA 1
ATOM 1010 C C . GLY A 1 131 ? 24.243 0.639 -13.306 1.00 83.56 131 GLY A C 1
ATOM 1011 O O . GLY A 1 131 ? 24.334 0.906 -12.108 1.00 83.56 131 GLY A O 1
ATOM 1012 N N . GLU A 1 132 ? 23.166 0.975 -14.024 1.00 87.00 132 GLU A N 1
ATOM 1013 C CA . GLU A 1 132 ? 21.933 1.498 -13.428 1.00 87.00 132 GLU A CA 1
ATOM 1014 C C . GLU A 1 132 ? 21.178 0.371 -12.701 1.00 87.00 132 GLU A C 1
ATOM 1016 O O . GLU A 1 132 ? 21.123 -0.768 -13.166 1.00 87.00 132 GLU A O 1
ATOM 1021 N N . ASN A 1 133 ? 20.588 0.679 -11.543 1.00 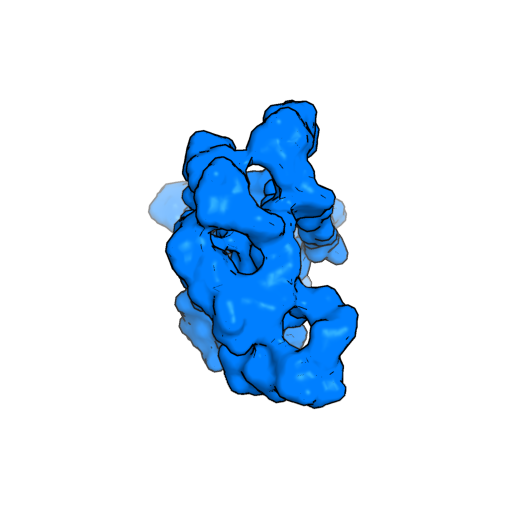83.62 133 ASN A N 1
ATOM 1022 C CA . ASN A 1 133 ? 19.794 -0.299 -10.804 1.00 83.62 133 ASN A CA 1
ATOM 1023 C C . ASN A 1 133 ? 18.461 -0.544 -11.515 1.00 83.62 133 ASN A C 1
ATOM 1025 O O . ASN A 1 133 ? 17.664 0.379 -11.682 1.00 83.62 133 ASN A O 1
ATOM 1029 N N . ALA A 1 134 ? 18.202 -1.800 -11.859 1.00 86.06 134 ALA A N 1
ATOM 1030 C CA . ALA A 1 134 ? 16.970 -2.210 -12.506 1.00 86.06 134 ALA A CA 1
ATOM 1031 C C . ALA A 1 134 ? 15.874 -2.528 -11.478 1.00 86.06 134 ALA A C 1
ATOM 1033 O O . ALA A 1 134 ? 16.010 -3.464 -10.695 1.00 86.06 134 ALA A O 1
ATOM 1034 N N . GLY A 1 135 ? 14.783 -1.760 -11.482 1.00 82.00 135 GLY A N 1
ATOM 1035 C CA . GLY A 1 135 ? 13.638 -1.988 -10.596 1.00 82.00 135 GLY A CA 1
ATOM 1036 C C . GLY A 1 135 ? 12.681 -3.057 -11.126 1.00 82.00 135 GLY A C 1
ATOM 1037 O O . GLY A 1 135 ? 12.580 -3.279 -12.332 1.00 82.00 135 GLY A O 1
ATOM 1038 N N . TYR A 1 136 ? 11.927 -3.709 -10.237 1.00 87.12 136 TYR A N 1
ATOM 1039 C CA . TYR A 1 136 ? 10.968 -4.729 -10.667 1.00 87.12 136 TYR A CA 1
ATOM 1040 C C . TYR A 1 136 ? 9.903 -4.148 -11.623 1.00 87.12 136 TYR A C 1
ATOM 1042 O O . TYR A 1 136 ? 9.334 -3.092 -11.313 1.00 87.12 136 TYR A O 1
ATOM 1050 N N . PRO A 1 137 ? 9.569 -4.811 -12.751 1.00 88.38 137 PRO A N 1
ATOM 1051 C CA . PRO A 1 137 ? 8.881 -4.144 -13.856 1.00 88.38 137 PRO A CA 1
ATOM 1052 C C . PRO A 1 137 ? 7.410 -3.931 -13.520 1.00 88.38 137 PRO A C 1
ATOM 1054 O O . PRO A 1 137 ? 6.583 -4.821 -13.698 1.00 88.38 137 PRO A O 1
ATOM 1057 N N . THR A 1 138 ? 7.080 -2.751 -13.004 1.00 86.38 138 THR A N 1
ATOM 1058 C CA . THR A 1 138 ? 5.730 -2.362 -12.582 1.00 86.38 138 THR A CA 1
ATOM 1059 C C . THR A 1 138 ? 5.211 -1.293 -13.525 1.00 86.38 138 THR A C 1
ATOM 1061 O O . THR A 1 138 ? 5.837 -0.247 -13.644 1.00 86.38 138 THR A O 1
ATOM 1064 N N . LEU A 1 139 ? 4.055 -1.521 -14.160 1.00 87.62 139 LEU A N 1
ATOM 1065 C CA . LEU A 1 139 ? 3.577 -0.654 -15.246 1.00 87.62 139 LEU A CA 1
ATOM 1066 C C . LEU A 1 139 ? 3.506 0.830 -14.858 1.00 87.62 139 LEU A C 1
ATOM 1068 O O . LEU A 1 139 ? 3.963 1.678 -15.609 1.00 87.62 139 LEU A O 1
ATOM 1072 N N . CYS A 1 140 ? 2.981 1.154 -13.674 1.00 84.94 140 CYS A N 1
ATOM 1073 C CA . CYS A 1 140 ? 2.869 2.548 -13.237 1.00 84.94 140 CYS A CA 1
ATOM 1074 C C . CYS A 1 140 ? 4.206 3.210 -12.882 1.00 84.94 140 CYS A C 1
ATOM 1076 O O . CYS A 1 140 ? 4.235 4.420 -12.727 1.00 84.94 140 CYS A O 1
ATOM 1078 N N . LYS A 1 141 ? 5.291 2.439 -12.765 1.00 84.06 141 LYS A N 1
ATOM 1079 C CA . LYS A 1 141 ? 6.633 2.920 -12.403 1.00 84.06 141 LYS A CA 1
ATOM 1080 C C . LYS A 1 141 ? 7.617 2.848 -13.571 1.00 84.06 141 LYS A C 1
ATOM 1082 O O . LYS A 1 141 ? 8.815 2.996 -13.363 1.00 84.06 141 LYS A O 1
ATOM 1087 N N . GLY A 1 142 ? 7.123 2.527 -14.766 1.00 88.06 142 GLY A N 1
ATOM 1088 C CA . GLY A 1 142 ? 7.932 2.466 -15.973 1.00 88.06 142 GLY A CA 1
ATOM 1089 C C . GLY A 1 142 ? 8.268 3.847 -16.528 1.00 88.06 142 GLY A C 1
ATOM 1090 O O . GLY A 1 142 ? 7.620 4.844 -16.194 1.00 88.06 142 GLY A O 1
ATOM 1091 N N . ARG A 1 143 ? 9.261 3.873 -17.415 1.00 90.62 143 ARG A N 1
ATOM 1092 C CA . ARG A 1 143 ? 9.598 5.023 -18.251 1.00 90.62 143 ARG A CA 1
ATOM 1093 C C . ARG A 1 143 ? 9.001 4.824 -19.644 1.00 90.62 143 ARG A C 1
ATOM 1095 O O . ARG A 1 143 ? 9.156 3.765 -20.249 1.00 90.62 143 ARG A O 1
ATOM 1102 N N . PHE A 1 144 ? 8.312 5.844 -20.145 1.00 89.69 144 PHE A N 1
ATOM 1103 C CA . PHE A 1 144 ? 7.578 5.808 -21.410 1.00 89.69 144 PHE A CA 1
ATOM 1104 C C . PHE A 1 144 ? 7.965 6.991 -22.297 1.00 89.69 144 PHE A C 1
ATOM 1106 O O . PHE A 1 144 ? 8.472 8.000 -21.809 1.00 89.69 144 PHE A O 1
ATOM 1113 N N . ASP A 1 145 ? 7.703 6.860 -23.595 1.00 89.38 145 ASP A N 1
ATOM 1114 C CA . ASP A 1 145 ? 7.788 7.966 -24.545 1.00 89.38 145 ASP A CA 1
ATOM 1115 C C . ASP A 1 145 ? 6.394 8.610 -24.658 1.00 89.38 145 ASP A C 1
ATOM 1117 O O . ASP A 1 145 ? 5.419 7.918 -24.971 1.00 89.38 145 ASP A O 1
ATOM 1121 N N . VAL A 1 146 ? 6.271 9.913 -24.386 1.00 88.44 146 VAL A N 1
ATOM 1122 C CA . VAL A 1 146 ? 5.010 10.666 -24.517 1.00 88.44 146 VAL A CA 1
ATOM 1123 C C . VAL A 1 146 ? 5.288 11.991 -25.205 1.00 88.44 146 VAL A C 1
ATOM 1125 O O . VAL A 1 146 ? 6.037 12.823 -24.706 1.00 88.44 146 VAL A O 1
ATOM 1128 N N . ALA A 1 147 ? 4.623 12.198 -26.341 1.00 90.62 147 ALA A N 1
ATOM 1129 C CA . ALA A 1 147 ? 4.832 13.357 -27.202 1.00 90.62 147 ALA A CA 1
ATOM 1130 C C . ALA A 1 147 ? 6.325 13.558 -27.535 1.00 90.62 147 ALA A C 1
ATOM 1132 O O . ALA A 1 147 ? 6.890 12.743 -28.262 1.00 90.62 147 ALA A O 1
ATOM 1133 N N . GLU A 1 148 ? 6.937 14.631 -27.035 1.00 92.00 148 GLU A N 1
ATOM 1134 C CA . GLU A 1 148 ? 8.341 14.983 -27.278 1.00 92.00 148 GLU A CA 1
ATOM 1135 C C . GLU A 1 148 ? 9.295 14.400 -26.221 1.00 92.00 148 GLU A C 1
ATOM 1137 O O . GLU A 1 148 ? 10.500 14.318 -26.460 1.00 92.00 148 GLU A O 1
ATOM 1142 N N . ASP A 1 149 ? 8.766 13.954 -25.078 1.00 88.12 149 ASP A N 1
ATOM 1143 C CA . ASP A 1 149 ? 9.553 13.402 -23.983 1.00 88.12 149 ASP A CA 1
ATOM 1144 C C . ASP A 1 149 ? 9.800 11.907 -24.199 1.00 88.12 149 ASP A C 1
ATOM 1146 O O . ASP A 1 149 ? 8.872 11.119 -24.401 1.00 88.12 149 ASP A O 1
ATOM 1150 N N . THR A 1 150 ? 11.065 11.497 -24.117 1.00 85.94 150 THR A N 1
ATOM 1151 C CA . THR A 1 150 ? 11.467 10.090 -24.238 1.00 85.94 150 THR A CA 1
ATOM 1152 C C . THR A 1 150 ? 11.969 9.545 -22.915 1.00 85.94 150 THR A C 1
ATOM 1154 O O . THR A 1 150 ? 12.716 10.231 -22.217 1.00 85.94 150 THR A O 1
ATOM 1157 N N . ASN A 1 151 ? 11.656 8.284 -22.621 1.00 83.81 151 ASN A N 1
ATOM 1158 C CA . ASN A 1 151 ? 12.152 7.571 -21.444 1.00 83.81 151 ASN A CA 1
ATOM 1159 C C . ASN A 1 151 ? 11.939 8.348 -20.126 1.00 83.81 151 ASN A C 1
ATOM 1161 O O . ASN A 1 151 ? 12.866 8.496 -19.328 1.00 83.81 151 ASN A O 1
ATOM 1165 N N . TYR A 1 152 ? 10.723 8.847 -19.890 1.00 87.38 152 TYR A N 1
ATOM 1166 C CA . TYR A 1 152 ? 10.379 9.590 -18.673 1.00 87.38 152 TYR A CA 1
ATOM 1167 C C . TYR A 1 152 ? 9.255 8.901 -17.882 1.00 87.38 152 TYR A C 1
ATOM 1169 O O . TYR A 1 152 ? 8.475 8.113 -18.422 1.00 87.38 152 TYR A O 1
ATOM 1177 N N . TYR A 1 153 ? 9.162 9.187 -16.581 1.00 86.25 153 TYR A N 1
ATOM 1178 C CA . TYR A 1 153 ? 8.117 8.632 -15.716 1.00 86.25 153 TYR A CA 1
ATOM 1179 C C . TYR A 1 153 ? 6.769 9.318 -15.971 1.00 86.25 153 TYR A C 1
ATOM 1181 O O . TYR A 1 153 ? 6.442 10.331 -15.358 1.00 86.25 153 TYR A O 1
ATOM 1189 N N . ALA A 1 154 ? 5.970 8.742 -16.871 1.00 85.75 154 ALA A N 1
ATOM 1190 C CA . ALA A 1 154 ? 4.669 9.294 -17.253 1.00 85.75 154 ALA A CA 1
ATOM 1191 C C . ALA A 1 154 ? 3.576 9.159 -16.182 1.00 85.75 154 ALA A C 1
ATOM 1193 O O . ALA A 1 154 ? 2.577 9.875 -16.236 1.00 85.75 154 ALA A O 1
ATOM 1194 N N . ILE A 1 155 ? 3.729 8.219 -15.244 1.00 82.44 155 ILE A N 1
ATOM 1195 C CA . ILE A 1 155 ? 2.683 7.856 -14.278 1.00 82.44 155 ILE A CA 1
ATOM 1196 C C . ILE A 1 155 ? 3.163 8.089 -12.844 1.00 82.44 155 ILE A C 1
ATOM 1198 O O . ILE A 1 155 ? 2.608 8.925 -12.137 1.00 82.44 155 ILE A O 1
ATOM 1202 N N . GLU A 1 156 ? 4.171 7.341 -12.398 1.00 77.06 156 GLU A N 1
ATOM 1203 C CA . GLU A 1 156 ? 4.707 7.430 -11.044 1.00 77.06 156 GLU A CA 1
ATOM 1204 C C . GLU A 1 156 ? 6.225 7.262 -11.071 1.00 77.06 156 GLU A C 1
ATOM 1206 O O . GLU A 1 156 ? 6.752 6.345 -11.702 1.00 77.06 156 GLU A O 1
ATOM 1211 N N . GLU A 1 157 ? 6.933 8.128 -10.352 1.00 72.56 157 GLU A N 1
ATOM 1212 C CA . GLU A 1 157 ? 8.367 7.977 -10.155 1.00 72.56 157 GLU A CA 1
ATOM 1213 C C . GLU A 1 157 ? 8.628 6.993 -8.991 1.00 72.56 157 GLU A C 1
ATOM 1215 O O . GLU A 1 157 ? 7.934 7.016 -7.972 1.00 72.56 157 GLU A O 1
ATOM 1220 N N . PRO A 1 158 ? 9.643 6.115 -9.051 1.00 62.12 158 PRO A N 1
ATOM 1221 C CA . PRO A 1 158 ? 9.949 5.171 -7.968 1.00 62.12 158 PRO A CA 1
ATOM 1222 C C . PRO A 1 158 ? 10.299 5.816 -6.605 1.00 62.12 158 PRO A C 1
ATOM 1224 O O . PRO A 1 158 ? 10.526 5.102 -5.622 1.00 62.12 158 PRO A O 1
ATOM 1227 N N . THR A 1 159 ? 10.340 7.148 -6.514 1.00 57.50 159 THR A N 1
ATOM 1228 C CA . THR A 1 159 ? 10.649 7.948 -5.320 1.00 57.50 159 THR A CA 1
ATOM 1229 C C . THR A 1 159 ? 9.418 8.485 -4.569 1.00 57.50 159 THR A C 1
ATOM 1231 O O . THR A 1 159 ? 9.585 9.131 -3.537 1.00 57.50 159 THR A O 1
ATOM 1234 N N . SER A 1 160 ? 8.187 8.214 -5.014 1.00 62.28 160 SER A N 1
ATOM 1235 C CA . SER A 1 160 ? 7.077 9.146 -4.753 1.00 62.28 160 SER A CA 1
ATOM 1236 C C . SER A 1 160 ? 6.344 9.128 -3.392 1.00 62.28 160 SER A C 1
ATOM 1238 O O . SER A 1 160 ? 5.403 9.903 -3.248 1.00 62.28 160 SER A O 1
ATOM 1240 N N . LEU A 1 161 ? 6.731 8.369 -2.352 1.00 69.75 161 LEU A N 1
ATOM 1241 C CA . LEU A 1 161 ? 6.184 8.611 -0.996 1.00 69.75 161 LEU A CA 1
ATOM 1242 C C . LEU A 1 161 ? 7.242 8.586 0.109 1.00 69.75 161 LEU A C 1
ATOM 1244 O O . LEU A 1 161 ? 7.754 7.533 0.495 1.00 69.75 161 LEU A O 1
ATOM 1248 N N . ASN A 1 162 ? 7.474 9.759 0.696 1.00 76.25 162 ASN A N 1
ATOM 1249 C CA . ASN A 1 162 ? 8.180 9.928 1.958 1.00 76.25 162 ASN A CA 1
ATOM 1250 C C . ASN A 1 162 ? 7.407 10.917 2.840 1.00 76.25 162 ASN A C 1
ATOM 1252 O O . ASN A 1 162 ? 7.543 12.125 2.683 1.00 76.25 162 ASN A O 1
ATOM 1256 N N . THR A 1 163 ? 6.596 10.409 3.767 1.00 78.38 163 THR A N 1
ATOM 1257 C CA . THR A 1 163 ? 5.890 11.239 4.757 1.00 78.38 163 THR A CA 1
ATOM 1258 C C . THR A 1 163 ? 6.551 11.155 6.130 1.00 78.38 163 THR A C 1
ATOM 1260 O O . THR A 1 163 ? 5.901 11.422 7.141 1.00 78.38 163 THR A O 1
ATOM 1263 N N . LEU A 1 164 ? 7.830 10.763 6.202 1.00 78.38 164 LEU A N 1
ATOM 1264 C CA . LEU A 1 164 ? 8.550 10.678 7.475 1.00 78.38 164 LEU A CA 1
ATOM 1265 C C . LEU A 1 164 ? 8.632 12.043 8.168 1.00 78.38 164 LEU A C 1
ATOM 1267 O O . LEU A 1 164 ? 8.544 12.108 9.389 1.00 78.38 164 LEU A O 1
ATOM 1271 N N . GLU A 1 165 ? 8.708 13.132 7.403 1.00 86.75 165 GLU A N 1
ATOM 1272 C CA . GLU A 1 165 ? 8.664 14.500 7.937 1.00 86.75 165 GLU A CA 1
ATOM 1273 C C . GLU A 1 165 ? 7.316 14.834 8.598 1.00 86.75 165 GLU A C 1
ATOM 1275 O O . GLU A 1 165 ? 7.266 15.622 9.539 1.00 86.75 165 GLU A O 1
ATOM 1280 N N . LEU A 1 166 ? 6.229 14.182 8.167 1.00 88.38 166 LEU A N 1
ATOM 1281 C CA . LEU A 1 166 ? 4.885 14.339 8.734 1.00 88.38 166 LEU A CA 1
ATOM 1282 C C . LEU A 1 166 ? 4.636 13.423 9.939 1.00 88.38 166 LEU A C 1
ATOM 1284 O O . LEU A 1 166 ? 3.574 13.496 10.556 1.00 88.38 166 LEU A O 1
ATOM 1288 N N . LEU A 1 167 ? 5.590 12.558 10.303 1.00 90.50 167 LEU A N 1
ATOM 1289 C CA . LEU A 1 167 ? 5.435 11.604 11.402 1.00 90.50 167 LEU A CA 1
ATOM 1290 C C . LEU A 1 167 ? 5.005 12.263 12.729 1.00 90.50 167 LEU A C 1
ATOM 1292 O O . LEU A 1 167 ? 4.090 11.727 13.360 1.00 90.50 167 LEU A O 1
ATOM 1296 N N . PRO A 1 168 ? 5.561 13.423 13.150 1.00 93.12 168 PRO A N 1
ATOM 1297 C CA . PRO A 1 168 ? 5.108 14.091 14.369 1.00 93.12 168 PRO A CA 1
ATOM 1298 C C . PRO A 1 168 ? 3.630 14.496 14.311 1.00 93.12 168 PRO A C 1
ATOM 1300 O O . PRO A 1 168 ? 2.907 14.364 15.299 1.00 93.12 168 PRO A O 1
ATOM 1303 N N . GLU A 1 169 ? 3.161 14.962 13.153 1.00 93.38 169 GLU A N 1
ATOM 1304 C CA . GLU A 1 169 ? 1.768 15.357 12.955 1.00 93.38 169 GLU A CA 1
ATOM 1305 C C . GLU A 1 169 ? 0.843 14.135 12.915 1.00 93.38 169 GLU A C 1
ATOM 1307 O O . GLU A 1 169 ? -0.182 14.131 13.592 1.00 93.38 169 GLU A O 1
ATOM 1312 N N . LEU A 1 170 ? 1.241 13.067 12.215 1.00 93.56 170 LEU A N 1
ATOM 1313 C CA . LEU A 1 170 ? 0.524 11.788 12.181 1.00 93.56 170 LEU A CA 1
ATOM 1314 C C . LEU A 1 170 ? 0.318 11.223 13.595 1.00 93.56 170 LEU A C 1
ATOM 1316 O O . LEU A 1 170 ? -0.791 10.829 13.959 1.00 93.56 170 LEU A O 1
ATOM 1320 N N . MET A 1 171 ? 1.367 11.243 14.420 1.00 93.38 171 MET A N 1
ATOM 1321 C CA . MET A 1 171 ? 1.279 10.838 15.825 1.00 93.38 171 MET A CA 1
ATOM 1322 C C . MET A 1 171 ? 0.336 11.748 16.618 1.00 93.38 171 MET A C 1
ATOM 1324 O O . MET A 1 171 ? -0.485 11.254 17.392 1.00 93.38 171 MET A O 1
ATOM 1328 N N . LYS A 1 172 ? 0.420 13.069 16.409 1.00 95.88 172 LYS A N 1
ATOM 1329 C CA . LYS A 1 172 ? -0.420 14.060 17.094 1.00 95.88 172 LYS A CA 1
ATOM 1330 C C . LYS A 1 172 ? -1.907 13.877 16.790 1.00 95.88 172 LYS A C 1
ATOM 1332 O O . LYS A 1 172 ? -2.717 13.999 17.703 1.00 95.88 172 LYS A O 1
ATOM 1337 N N . ILE A 1 173 ? -2.268 13.577 15.541 1.00 95.62 173 ILE A N 1
ATOM 1338 C CA . ILE A 1 173 ? -3.670 13.356 15.149 1.00 95.62 173 ILE A CA 1
ATOM 1339 C C . ILE A 1 173 ? -4.196 11.971 15.544 1.00 95.62 173 ILE A C 1
ATOM 1341 O O . ILE A 1 173 ? -5.367 11.697 15.322 1.00 95.62 173 ILE A O 1
ATOM 1345 N N . GLY A 1 174 ? -3.366 11.101 16.131 1.00 96.00 174 GLY A N 1
ATOM 1346 C CA . GLY A 1 174 ? -3.803 9.816 16.679 1.00 96.00 174 GLY A CA 1
ATOM 1347 C C . GLY A 1 174 ? -3.623 8.606 15.759 1.00 96.00 174 GLY A C 1
ATOM 1348 O O . GLY A 1 174 ? -4.179 7.546 16.056 1.00 96.00 174 GLY A O 1
ATOM 1349 N N . VAL A 1 175 ? -2.836 8.713 14.681 1.00 97.00 175 VAL A N 1
ATOM 1350 C CA . VAL A 1 175 ? -2.438 7.542 13.882 1.00 97.00 175 VAL A CA 1
ATOM 1351 C C . VAL A 1 175 ? -1.686 6.552 14.774 1.00 97.00 175 VAL A C 1
ATOM 1353 O O . VAL A 1 175 ? -0.770 6.920 15.510 1.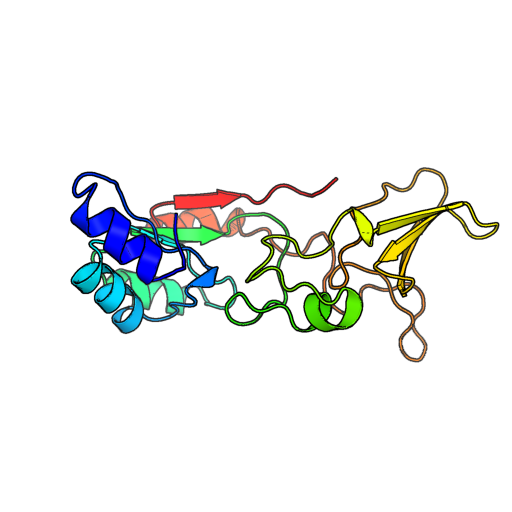00 97.00 175 VAL A O 1
ATOM 1356 N N . ARG A 1 176 ? -2.086 5.277 14.725 1.00 97.12 176 ARG A N 1
ATOM 1357 C CA . ARG A 1 176 ? -1.589 4.223 15.627 1.00 97.12 176 ARG A CA 1
ATOM 1358 C C . ARG A 1 176 ? -0.512 3.345 15.014 1.00 97.12 176 ARG A C 1
ATOM 1360 O O . ARG A 1 176 ? 0.211 2.677 15.748 1.00 97.12 176 ARG A O 1
ATOM 1367 N N . ALA A 1 177 ? -0.409 3.330 13.691 1.00 94.94 177 ALA A N 1
ATOM 1368 C CA . ALA A 1 177 ? 0.612 2.579 12.986 1.00 94.94 177 ALA A CA 1
ATOM 1369 C C . ALA A 1 177 ? 0.995 3.271 11.678 1.00 94.94 177 ALA A C 1
ATOM 1371 O O . ALA A 1 177 ? 0.176 3.922 11.027 1.00 94.94 177 ALA A O 1
ATOM 1372 N N . VAL A 1 178 ? 2.255 3.099 11.293 1.00 92.19 178 VAL A N 1
ATOM 1373 C CA . VAL A 1 178 ? 2.792 3.603 10.034 1.00 92.19 178 VAL A CA 1
ATOM 1374 C C . VAL A 1 178 ? 3.348 2.427 9.252 1.00 92.19 178 VAL A C 1
ATOM 1376 O O . VAL A 1 178 ? 4.214 1.693 9.728 1.00 92.19 178 VAL A O 1
ATOM 1379 N N . LYS A 1 179 ? 2.837 2.248 8.040 1.00 88.00 179 LYS A N 1
ATOM 1380 C CA . LYS A 1 179 ? 3.259 1.214 7.112 1.00 88.00 179 LYS A CA 1
ATOM 1381 C C . LYS A 1 179 ? 4.405 1.721 6.248 1.00 88.00 179 LYS A C 1
ATOM 1383 O O . LYS A 1 179 ? 4.270 2.725 5.548 1.00 88.00 179 LYS A O 1
ATOM 1388 N N . ILE A 1 180 ? 5.514 0.993 6.287 1.00 85.12 180 ILE A N 1
ATOM 1389 C CA . ILE A 1 180 ? 6.673 1.189 5.418 1.00 85.12 180 ILE A CA 1
ATOM 1390 C C . ILE A 1 180 ? 6.611 0.096 4.356 1.00 85.12 180 ILE A C 1
ATOM 1392 O O . ILE A 1 180 ? 6.693 -1.090 4.673 1.00 85.12 180 ILE A O 1
ATOM 1396 N N . GLU A 1 181 ? 6.420 0.482 3.101 1.00 75.75 181 GLU A N 1
ATOM 1397 C CA . GLU A 1 181 ? 6.504 -0.440 1.976 1.00 75.75 181 GLU A CA 1
ATOM 1398 C C . GLU A 1 181 ? 7.933 -0.425 1.430 1.00 75.75 181 GLU A C 1
ATOM 1400 O O . GLU A 1 181 ? 8.509 0.631 1.156 1.00 75.75 181 GLU A O 1
ATOM 1405 N N . GLY A 1 182 ? 8.530 -1.612 1.329 1.00 62.88 182 GLY A N 1
ATOM 1406 C CA . GLY A 1 182 ? 9.881 -1.762 0.814 1.00 62.88 182 GLY A CA 1
ATOM 1407 C C . GLY A 1 182 ? 9.979 -1.245 -0.618 1.00 62.88 182 GLY A C 1
ATOM 1408 O O . GLY A 1 182 ? 9.074 -1.434 -1.431 1.00 62.88 182 GLY A O 1
ATOM 1409 N N . ARG A 1 183 ? 11.115 -0.626 -0.950 1.00 53.50 183 ARG A N 1
ATOM 1410 C CA . ARG A 1 183 ? 11.501 -0.481 -2.352 1.00 53.50 183 ARG A CA 1
ATOM 1411 C C . ARG A 1 183 ? 11.693 -1.901 -2.881 1.00 53.50 183 ARG A C 1
ATOM 1413 O O . ARG A 1 183 ? 12.549 -2.610 -2.359 1.00 53.50 183 ARG A O 1
ATOM 1420 N N . GLN A 1 184 ? 10.895 -2.314 -3.864 1.00 46.44 184 GLN A N 1
ATOM 1421 C CA . GLN A 1 184 ? 11.263 -3.426 -4.739 1.00 46.44 184 GLN A CA 1
ATOM 1422 C C . GLN A 1 184 ? 12.537 -2.982 -5.472 1.00 46.44 184 GLN A C 1
ATOM 1424 O O . GLN A 1 184 ? 12.453 -2.331 -6.510 1.00 46.44 184 GLN A O 1
ATOM 1429 N N . ARG A 1 185 ? 13.687 -3.175 -4.823 1.00 41.31 185 ARG A N 1
ATOM 1430 C CA . ARG A 1 185 ? 15.007 -3.038 -5.430 1.00 41.31 185 ARG A CA 1
ATOM 1431 C C . ARG A 1 185 ? 15.358 -4.370 -6.056 1.00 41.31 185 ARG A C 1
ATOM 1433 O O . ARG A 1 185 ? 15.090 -5.392 -5.384 1.00 41.31 185 ARG A O 1
#